Protein AF-A0A7X1LFW4-F1 (afdb_monomer)

Mean predicted aligned error: 7.43 Å

Structure (mmCIF, N/CA/C/O backbone):
data_AF-A0A7X1LFW4-F1
#
_entry.id   AF-A0A7X1LFW4-F1
#
loop_
_atom_site.group_PDB
_atom_site.id
_atom_site.type_symbol
_atom_site.label_atom_id
_atom_site.label_alt_id
_atom_site.label_comp_id
_atom_site.label_asym_id
_atom_site.label_entity_id
_atom_site.label_seq_id
_atom_site.pdbx_PDB_ins_code
_atom_site.Cartn_x
_atom_site.Cartn_y
_atom_site.Cartn_z
_atom_site.occupancy
_atom_site.B_iso_or_equiv
_atom_site.auth_seq_id
_atom_site.auth_comp_id
_atom_site.auth_asym_id
_atom_site.auth_atom_id
_atom_site.pdbx_PDB_model_num
ATOM 1 N N . MET A 1 1 ? 21.281 -38.429 -13.517 1.00 36.25 1 MET A N 1
ATOM 2 C CA . MET A 1 1 ? 21.584 -37.064 -13.997 1.00 36.25 1 MET A CA 1
ATOM 3 C C . MET A 1 1 ? 20.264 -36.320 -14.044 1.00 36.25 1 MET A C 1
ATOM 5 O O . MET A 1 1 ? 19.438 -36.644 -14.885 1.00 36.25 1 MET A O 1
ATOM 9 N N . LEU A 1 2 ? 20.007 -35.436 -13.079 1.00 37.12 2 LEU A N 1
ATOM 10 C CA . LEU A 1 2 ? 18.861 -34.526 -13.137 1.00 37.12 2 LEU A CA 1
ATOM 11 C C . LEU A 1 2 ? 19.158 -33.529 -14.260 1.00 37.12 2 LEU A C 1
ATOM 13 O O . LEU A 1 2 ? 20.171 -32.835 -14.201 1.00 37.12 2 LEU A O 1
ATOM 17 N N . GLY A 1 3 ? 18.359 -33.555 -15.323 1.00 38.94 3 GLY A N 1
ATOM 18 C CA . GLY A 1 3 ? 18.515 -32.675 -16.474 1.00 38.94 3 GLY A CA 1
ATOM 19 C C . GLY A 1 3 ? 18.102 -31.259 -16.107 1.00 38.94 3 GLY A C 1
ATOM 20 O O . GLY A 1 3 ? 16.926 -30.926 -16.171 1.00 38.94 3 GLY A O 1
ATOM 21 N N . TRP A 1 4 ? 19.066 -30.433 -15.715 1.00 36.41 4 TRP A N 1
ATOM 22 C CA . TRP A 1 4 ? 18.879 -28.990 -15.679 1.00 36.41 4 TRP A CA 1
ATOM 23 C C . TRP A 1 4 ? 19.024 -28.495 -17.118 1.00 36.41 4 TRP A C 1
ATOM 25 O O . TRP A 1 4 ? 20.125 -28.474 -17.669 1.00 36.41 4 TRP A O 1
ATOM 35 N N . SER A 1 5 ? 17.904 -28.178 -17.765 1.00 46.62 5 SER A N 1
ATOM 36 C CA . SER A 1 5 ? 17.904 -27.464 -19.039 1.00 46.62 5 SER A CA 1
ATOM 37 C C . SER A 1 5 ? 18.565 -26.100 -18.846 1.00 46.62 5 SER A C 1
ATOM 39 O O . SER A 1 5 ? 18.284 -25.398 -17.876 1.00 46.62 5 SER A O 1
ATOM 41 N N . ASN A 1 6 ? 19.464 -25.747 -19.762 1.00 45.25 6 ASN A N 1
ATOM 42 C CA . ASN A 1 6 ? 20.167 -24.471 -19.771 1.00 45.25 6 ASN A CA 1
ATOM 43 C C . ASN A 1 6 ? 19.140 -23.323 -19.722 1.00 45.25 6 ASN A C 1
ATOM 45 O O . ASN A 1 6 ? 18.257 -23.259 -20.572 1.00 45.25 6 ASN A O 1
ATOM 49 N N . VAL A 1 7 ? 19.229 -22.425 -18.739 1.00 50.59 7 VAL A N 1
ATOM 50 C CA . VAL A 1 7 ? 18.269 -21.314 -18.549 1.00 50.59 7 VAL A CA 1
ATOM 51 C C . VAL A 1 7 ? 18.246 -20.363 -19.764 1.00 50.59 7 VAL A C 1
ATOM 53 O O . VAL A 1 7 ? 17.303 -19.602 -19.946 1.00 50.59 7 VAL A O 1
ATOM 56 N N . SER A 1 8 ? 19.228 -20.471 -20.666 1.00 53.03 8 SER A N 1
ATOM 57 C CA . SER A 1 8 ? 19.337 -19.710 -21.916 1.00 53.03 8 SER A CA 1
ATOM 58 C C . SER A 1 8 ? 18.270 -20.005 -22.988 1.00 53.03 8 SER A C 1
ATOM 60 O O . SER A 1 8 ? 18.342 -19.408 -24.056 1.00 53.03 8 SER A O 1
ATOM 62 N N . VAL A 1 9 ? 17.335 -20.938 -22.762 1.00 57.06 9 VAL A N 1
ATOM 63 C CA . VAL A 1 9 ? 16.200 -21.238 -23.672 1.00 57.06 9 VAL A CA 1
ATOM 64 C C . VAL A 1 9 ? 14.834 -20.892 -23.074 1.00 57.06 9 VAL A C 1
ATOM 66 O O . VAL A 1 9 ? 13.811 -21.141 -23.708 1.00 57.06 9 VAL A O 1
ATOM 69 N N . ALA A 1 10 ? 14.787 -20.336 -21.861 1.00 65.38 10 ALA A N 1
ATOM 70 C CA . ALA A 1 10 ? 13.527 -19.890 -21.285 1.00 65.38 10 ALA A CA 1
ATOM 71 C C . ALA A 1 10 ? 13.007 -18.679 -22.074 1.00 65.38 10 ALA A C 1
ATOM 73 O O . ALA A 1 10 ? 13.683 -17.658 -22.131 1.00 65.38 10 ALA A O 1
ATOM 74 N N . SER A 1 11 ? 11.815 -18.797 -22.661 1.00 82.06 11 SER A N 1
ATOM 75 C CA . SER A 1 11 ? 11.073 -17.673 -23.248 1.00 82.06 11 SER A CA 1
ATOM 76 C C . SER A 1 11 ? 10.177 -16.970 -22.224 1.00 82.06 11 SER A C 1
ATOM 78 O O . SER A 1 11 ? 9.665 -15.886 -22.485 1.00 82.06 11 SER A O 1
ATOM 80 N N . THR A 1 12 ? 9.992 -17.563 -21.042 1.00 84.06 12 THR A N 1
ATOM 81 C CA . THR A 1 12 ? 9.101 -17.052 -19.995 1.00 84.06 12 THR A CA 1
ATOM 82 C C . THR A 1 12 ? 9.747 -17.153 -18.618 1.00 84.06 12 THR A C 1
ATOM 84 O O . THR A 1 12 ? 10.354 -18.180 -18.302 1.00 84.06 12 THR A O 1
ATOM 87 N N . ALA A 1 13 ? 9.553 -16.145 -17.767 1.00 86.44 13 ALA A N 1
ATOM 88 C CA . ALA A 1 13 ? 9.902 -16.198 -16.346 1.00 86.44 13 ALA A CA 1
ATOM 89 C C . ALA A 1 13 ? 8.658 -15.954 -15.482 1.00 86.44 13 ALA A C 1
ATOM 91 O O . ALA A 1 13 ? 7.948 -14.976 -15.699 1.00 86.44 13 ALA A O 1
ATOM 92 N N . GLN A 1 14 ? 8.405 -16.820 -14.497 1.00 90.06 14 GLN A N 1
ATOM 93 C CA . 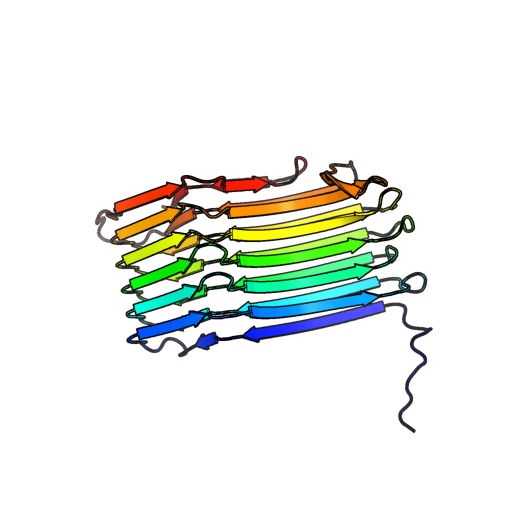GLN A 1 14 ? 7.248 -16.702 -13.607 1.00 90.06 14 GLN A CA 1
ATOM 94 C C . GLN A 1 14 ? 7.653 -16.868 -12.138 1.00 90.06 14 GLN A C 1
ATOM 96 O O . GLN A 1 14 ? 8.408 -17.781 -11.798 1.00 90.06 14 GLN A O 1
ATOM 101 N N . GLN A 1 15 ? 7.114 -16.017 -11.266 1.00 90.06 15 GLN A N 1
ATOM 102 C CA . GLN A 1 15 ? 7.146 -16.182 -9.812 1.00 90.06 15 GLN A CA 1
ATOM 103 C C . GLN A 1 15 ? 5.720 -16.145 -9.266 1.00 90.06 15 GLN A C 1
ATOM 105 O O . GLN A 1 15 ? 4.978 -15.207 -9.544 1.00 90.06 15 GLN A O 1
ATOM 110 N N . ILE A 1 16 ? 5.381 -17.131 -8.436 1.00 92.06 16 ILE A N 1
ATOM 111 C CA . ILE A 1 16 ? 4.179 -17.124 -7.600 1.00 92.06 16 ILE A CA 1
ATOM 112 C C . ILE A 1 16 ? 4.651 -17.208 -6.151 1.00 92.06 16 ILE A C 1
ATOM 114 O O . ILE A 1 16 ? 5.340 -18.166 -5.793 1.00 92.06 16 ILE A O 1
ATOM 118 N N . ALA A 1 17 ? 4.341 -16.207 -5.331 1.00 87.81 17 ALA A N 1
ATOM 119 C CA . ALA A 1 17 ? 4.866 -16.133 -3.970 1.00 87.81 17 ALA A CA 1
ATOM 120 C C . ALA A 1 17 ? 3.865 -15.538 -2.973 1.00 87.81 17 ALA A C 1
ATOM 122 O O . ALA A 1 17 ? 3.067 -14.666 -3.302 1.00 87.81 17 ALA A O 1
ATOM 123 N N . SER A 1 18 ? 3.911 -16.012 -1.728 1.00 92.25 18 SER A N 1
ATOM 124 C CA . SER A 1 18 ? 3.062 -15.513 -0.646 1.00 92.25 18 SER A CA 1
ATOM 125 C C . SER A 1 18 ? 3.829 -15.522 0.670 1.00 92.25 18 SER A C 1
ATOM 127 O O . SER A 1 18 ? 4.251 -16.586 1.119 1.00 92.25 18 SER A O 1
ATOM 129 N N . ASN A 1 19 ? 3.955 -14.363 1.318 1.00 89.94 19 ASN A N 1
ATOM 130 C CA . ASN A 1 19 ? 4.568 -14.239 2.642 1.00 89.94 19 ASN A CA 1
ATOM 131 C C . ASN A 1 19 ? 3.536 -13.798 3.680 1.00 89.94 19 ASN A C 1
ATOM 133 O O . ASN A 1 19 ? 2.688 -12.945 3.411 1.00 89.94 19 ASN A O 1
ATOM 137 N N . ALA A 1 20 ? 3.643 -14.340 4.891 1.00 89.50 20 ALA A N 1
ATOM 138 C CA . ALA A 1 20 ? 2.864 -13.898 6.038 1.00 89.50 20 ALA A CA 1
ATOM 139 C C . ALA A 1 20 ? 3.774 -13.717 7.257 1.00 89.50 20 ALA A C 1
ATOM 141 O O . ALA A 1 20 ? 4.593 -14.587 7.554 1.00 89.50 20 ALA A O 1
ATOM 142 N N . GLY A 1 21 ? 3.627 -12.602 7.971 1.00 86.81 21 GLY A N 1
ATOM 143 C CA . GLY A 1 21 ? 4.408 -12.299 9.169 1.00 86.81 21 GLY A CA 1
ATOM 144 C C . GLY A 1 21 ? 3.536 -11.744 10.288 1.00 86.81 21 GLY A C 1
ATOM 145 O O . GLY A 1 21 ? 2.747 -10.832 10.062 1.00 86.81 21 GLY A O 1
ATOM 146 N N . ASN A 1 22 ? 3.704 -12.273 11.503 1.00 86.50 22 ASN A N 1
ATOM 147 C CA . ASN A 1 22 ? 2.989 -11.819 12.702 1.00 86.50 22 ASN A CA 1
ATOM 148 C C . ASN A 1 22 ? 1.454 -11.790 12.519 1.00 86.50 22 ASN A C 1
ATOM 150 O O . ASN A 1 22 ? 0.792 -10.777 12.736 1.00 86.50 22 ASN A O 1
ATOM 154 N N . VAL A 1 23 ? 0.896 -12.912 12.057 1.00 90.81 23 VAL A N 1
ATOM 155 C CA . VAL A 1 23 ? -0.547 -13.095 11.860 1.00 90.81 23 VAL A CA 1
ATOM 156 C C . VAL A 1 23 ? -1.121 -13.903 13.018 1.00 90.81 23 VAL A C 1
ATOM 158 O O . VAL A 1 23 ? -0.623 -14.983 13.335 1.00 90.81 23 VAL A O 1
ATOM 161 N N . ILE A 1 24 ? -2.189 -13.392 13.619 1.00 92.31 24 ILE A N 1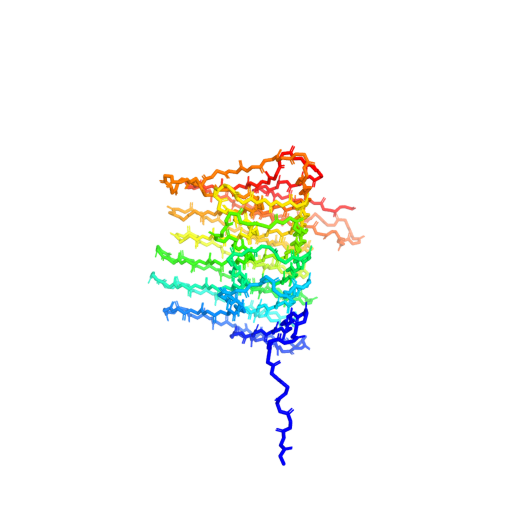
ATOM 162 C CA . ILE A 1 24 ? -2.989 -14.076 14.631 1.00 92.31 24 ILE A CA 1
ATOM 163 C C . ILE A 1 24 ? -4.356 -14.341 14.011 1.00 92.31 24 ILE A C 1
ATOM 165 O O . ILE A 1 24 ? -5.126 -13.414 13.788 1.00 92.31 24 ILE A O 1
ATOM 169 N N . ASP A 1 25 ? -4.660 -15.607 13.743 1.00 93.06 25 ASP A N 1
ATOM 170 C CA . ASP A 1 25 ? -5.965 -16.044 13.246 1.00 93.06 25 ASP A CA 1
ATOM 171 C C . ASP A 1 25 ? -6.516 -17.139 14.159 1.00 93.06 25 ASP A C 1
ATOM 173 O O . ASP A 1 25 ? -5.964 -18.239 14.248 1.00 93.06 25 ASP A O 1
ATOM 177 N N . VAL A 1 26 ? -7.614 -16.834 14.850 1.00 90.00 26 VAL A N 1
ATOM 178 C CA . VAL A 1 26 ? -8.306 -17.799 15.716 1.00 90.00 26 VAL A CA 1
ATOM 179 C C . VAL A 1 26 ? -9.582 -18.363 15.091 1.00 90.00 26 VAL A C 1
ATOM 181 O O . VAL A 1 26 ? -10.405 -18.952 15.795 1.00 90.00 26 VAL A O 1
ATOM 184 N N . ARG A 1 27 ? -9.747 -18.230 13.769 1.00 87.69 27 ARG A N 1
ATOM 185 C CA . ARG A 1 27 ? -10.815 -18.841 12.962 1.00 87.69 27 ARG A CA 1
ATOM 186 C C . ARG A 1 27 ? -12.219 -18.550 13.496 1.00 87.69 27 ARG A C 1
ATOM 188 O O . ARG A 1 27 ? -13.018 -19.465 13.694 1.00 87.69 27 ARG A O 1
ATOM 195 N N . GLY A 1 28 ? -12.495 -17.281 13.785 1.00 85.50 28 GLY A N 1
ATOM 196 C CA . GLY A 1 28 ? -13.801 -16.839 14.287 1.00 85.50 28 GLY A CA 1
ATOM 197 C C . GLY A 1 28 ? -14.042 -17.098 15.780 1.00 85.50 28 GLY A C 1
ATOM 198 O O . GLY A 1 28 ? -15.144 -16.872 16.268 1.00 85.50 28 GLY A O 1
ATOM 199 N N . ARG A 1 29 ? -13.045 -17.573 16.537 1.00 89.62 29 ARG A N 1
ATOM 200 C CA . ARG A 1 29 ? -13.138 -17.665 18.005 1.00 89.62 29 ARG A CA 1
ATOM 201 C C . ARG A 1 29 ? -12.943 -16.293 18.660 1.00 89.62 29 ARG A C 1
ATOM 203 O O . ARG A 1 29 ? -12.343 -15.412 18.041 1.00 89.62 29 ARG A O 1
ATOM 210 N N . PRO A 1 30 ? -13.416 -16.110 19.904 1.00 91.00 30 PRO A N 1
ATOM 211 C CA . PRO A 1 30 ? -13.174 -14.876 20.630 1.00 91.00 30 PRO A CA 1
ATOM 212 C C . PRO A 1 30 ? -11.696 -14.715 21.017 1.00 91.00 30 PRO A C 1
ATOM 214 O O . PRO A 1 30 ? -11.023 -15.682 21.384 1.00 91.00 30 PRO A O 1
ATOM 217 N N . LEU A 1 31 ? -11.217 -13.474 20.973 1.00 90.69 31 LEU A N 1
ATOM 218 C CA . LEU A 1 31 ? -9.919 -13.017 21.462 1.00 90.69 31 LEU A CA 1
ATOM 219 C C . LEU A 1 31 ? -10.148 -11.979 22.553 1.00 90.69 31 LEU A C 1
ATOM 221 O O . LEU A 1 31 ? -10.768 -10.955 22.300 1.00 90.69 31 LEU A O 1
ATOM 225 N N . ASN A 1 32 ? -9.613 -12.195 23.753 1.00 91.12 32 ASN A N 1
ATOM 226 C CA . ASN A 1 32 ? -9.764 -11.211 24.831 1.00 91.12 32 ASN A CA 1
ATOM 227 C C . ASN A 1 32 ? -8.905 -9.964 24.587 1.00 91.12 32 ASN A C 1
ATOM 229 O O . ASN A 1 32 ? -9.359 -8.840 24.773 1.00 91.12 32 ASN A O 1
ATOM 233 N N . SER A 1 33 ? -7.647 -10.161 24.198 1.00 92.81 33 SER A N 1
ATOM 234 C CA . SER A 1 33 ? -6.722 -9.075 23.894 1.00 92.81 33 SER A CA 1
ATOM 235 C C . SER A 1 33 ? -5.589 -9.583 23.012 1.00 92.81 33 SER A C 1
ATOM 237 O O . SER A 1 33 ? -5.145 -10.726 23.154 1.00 92.81 33 SER A O 1
ATOM 239 N N . VAL A 1 34 ? -5.129 -8.724 22.114 1.00 93.38 34 VAL A N 1
ATOM 240 C CA . VAL A 1 34 ? -3.959 -8.909 21.273 1.00 93.38 34 VAL A CA 1
ATOM 241 C C . VAL A 1 34 ? -3.134 -7.637 21.338 1.00 93.38 34 VAL A C 1
ATOM 243 O O . VAL A 1 34 ? -3.634 -6.543 21.091 1.00 93.38 34 VAL A O 1
ATOM 246 N N . ARG A 1 35 ? -1.845 -7.795 21.623 1.00 93.25 35 ARG A N 1
ATOM 247 C CA . ARG A 1 35 ? -0.875 -6.709 21.580 1.00 93.25 35 ARG A CA 1
ATOM 248 C C . ARG A 1 35 ? 0.283 -7.100 20.676 1.00 93.25 35 ARG A C 1
ATOM 250 O O . ARG A 1 35 ? 0.849 -8.180 20.832 1.00 93.25 35 ARG A O 1
ATOM 257 N N . GLN A 1 36 ? 0.608 -6.228 19.731 1.00 89.31 36 GLN A N 1
ATOM 258 C CA . GLN A 1 36 ? 1.751 -6.359 18.836 1.00 89.31 36 GLN A CA 1
ATOM 259 C C . GLN A 1 36 ? 2.628 -5.113 18.990 1.00 89.31 36 GLN A C 1
ATOM 261 O O . GLN A 1 36 ? 2.271 -4.033 18.520 1.00 89.31 36 GLN A O 1
ATOM 266 N N . ASP A 1 37 ? 3.767 -5.272 19.663 1.00 89.00 37 ASP A N 1
ATOM 267 C CA . ASP A 1 37 ? 4.783 -4.228 19.800 1.00 89.00 37 ASP A CA 1
ATOM 268 C C . ASP A 1 37 ? 5.864 -4.423 18.730 1.00 89.00 37 ASP A C 1
ATOM 270 O O . ASP A 1 37 ? 6.454 -5.500 18.613 1.00 89.00 37 ASP A O 1
ATOM 274 N N . PHE A 1 38 ? 6.131 -3.380 17.947 1.00 86.00 38 PHE A N 1
ATOM 275 C CA . PHE A 1 38 ? 7.137 -3.395 16.891 1.00 86.00 38 PHE A CA 1
ATOM 276 C C . PHE A 1 38 ? 8.301 -2.486 17.231 1.00 86.00 38 PHE A C 1
ATOM 278 O O . PHE A 1 38 ? 8.223 -1.259 17.147 1.00 86.00 38 PHE A O 1
ATOM 285 N N . GLU A 1 39 ? 9.420 -3.132 17.527 1.00 87.75 39 GLU A N 1
ATOM 286 C CA . GLU A 1 39 ? 10.719 -2.508 17.698 1.00 87.75 39 GLU A CA 1
ATOM 287 C C . GLU A 1 39 ? 11.654 -3.089 16.632 1.00 87.75 39 GLU A C 1
ATOM 289 O O . GLU A 1 39 ? 11.913 -4.292 16.595 1.00 87.75 39 GLU A O 1
ATOM 294 N N . GLY A 1 40 ? 12.123 -2.253 15.704 1.00 89.44 40 GLY A N 1
ATOM 295 C CA . GLY A 1 40 ? 12.991 -2.683 14.604 1.00 89.44 40 GLY A CA 1
ATOM 296 C C . GLY A 1 40 ? 12.281 -2.781 13.254 1.00 89.44 40 GLY A C 1
ATOM 297 O O . GLY A 1 40 ? 11.432 -1.953 12.934 1.00 89.44 40 GLY A O 1
ATOM 298 N N . LYS A 1 41 ? 12.697 -3.733 12.410 1.00 92.38 41 LYS A N 1
ATOM 299 C CA . LYS A 1 41 ? 12.310 -3.772 10.992 1.00 92.38 41 LYS A CA 1
ATOM 300 C C . LYS A 1 41 ? 11.654 -5.095 10.603 1.00 92.38 41 LYS A C 1
ATOM 302 O O . LYS A 1 41 ? 12.213 -6.156 10.865 1.00 92.38 41 LYS A O 1
ATOM 307 N N . GLN A 1 42 ? 10.521 -5.024 9.914 1.00 90.19 42 GLN A N 1
ATOM 308 C CA . GLN A 1 42 ? 9.801 -6.160 9.345 1.00 90.19 42 GLN A CA 1
ATOM 309 C C . GLN A 1 42 ? 9.669 -5.977 7.833 1.00 90.19 42 GLN A C 1
ATOM 311 O O . GLN A 1 42 ? 9.128 -4.976 7.366 1.00 90.19 42 GLN A O 1
ATOM 316 N N . PHE A 1 43 ? 10.127 -6.973 7.078 1.00 91.19 43 PHE A N 1
ATOM 317 C CA . PHE A 1 43 ? 10.074 -6.985 5.619 1.00 91.19 43 PHE A CA 1
ATOM 318 C C . PHE A 1 43 ? 9.346 -8.243 5.140 1.00 91.19 43 PHE A C 1
ATOM 320 O O . PHE A 1 43 ? 9.669 -9.349 5.564 1.00 91.19 43 PHE A O 1
ATOM 327 N N . SER A 1 44 ? 8.364 -8.081 4.260 1.00 91.81 44 SER A N 1
ATOM 328 C CA . SER A 1 44 ? 7.724 -9.157 3.497 1.00 91.81 44 SER A CA 1
ATOM 329 C C . SER A 1 44 ? 7.889 -8.812 2.025 1.00 91.81 44 SER A C 1
ATOM 331 O O . SER A 1 44 ? 7.262 -7.871 1.544 1.00 91.81 44 SER A O 1
ATOM 333 N N . VAL A 1 45 ? 8.828 -9.481 1.352 1.00 91.75 45 VAL A N 1
ATOM 334 C CA . VAL A 1 45 ? 9.340 -9.048 0.046 1.00 91.75 45 VAL A CA 1
ATOM 335 C C . VAL A 1 45 ? 9.289 -10.199 -0.944 1.00 91.75 45 VAL A C 1
ATOM 337 O O . VAL A 1 45 ? 9.904 -11.239 -0.724 1.00 91.75 45 VAL A O 1
ATOM 340 N N . ASN A 1 46 ? 8.616 -9.965 -2.065 1.00 91.12 46 ASN A N 1
ATOM 341 C CA . ASN A 1 46 ? 8.719 -10.782 -3.265 1.00 91.12 46 ASN A CA 1
ATOM 342 C C . ASN A 1 46 ? 9.454 -9.960 -4.316 1.00 91.12 46 ASN A C 1
ATOM 344 O O . ASN A 1 46 ? 8.941 -8.946 -4.791 1.00 91.12 46 ASN A O 1
ATOM 348 N N . GLU A 1 47 ? 10.676 -10.361 -4.645 1.00 92.12 47 GLU A N 1
ATOM 349 C CA . GLU A 1 47 ? 11.523 -9.613 -5.565 1.00 92.12 47 GLU A CA 1
ATOM 350 C C . GLU A 1 47 ? 12.001 -10.496 -6.715 1.00 92.12 47 GLU A C 1
ATOM 352 O O . GLU A 1 47 ? 12.429 -11.635 -6.516 1.00 92.12 47 GLU A O 1
ATOM 357 N N . ILE A 1 48 ? 11.925 -9.945 -7.923 1.00 89.31 48 ILE A N 1
ATOM 358 C CA . ILE A 1 48 ? 12.610 -10.454 -9.105 1.00 89.31 48 ILE A CA 1
ATOM 359 C C . ILE A 1 48 ? 13.536 -9.336 -9.589 1.00 89.31 48 ILE A C 1
ATOM 361 O O . ILE A 1 48 ? 13.083 -8.240 -9.922 1.00 89.31 48 ILE A O 1
ATOM 365 N N . VAL A 1 49 ? 14.832 -9.632 -9.661 1.00 90.00 49 VAL A N 1
ATOM 366 C CA . VAL A 1 49 ? 15.832 -8.767 -10.297 1.00 90.00 49 VAL A CA 1
ATOM 367 C C . VAL A 1 49 ? 16.464 -9.554 -11.429 1.00 90.00 49 VAL A C 1
ATOM 369 O O . VAL A 1 49 ? 17.118 -10.570 -11.189 1.00 90.00 49 VAL A O 1
ATOM 372 N N . LEU A 1 50 ? 16.257 -9.102 -12.663 1.00 86.00 50 LEU A N 1
ATOM 373 C CA . LEU A 1 50 ? 16.913 -9.684 -13.830 1.00 86.00 50 LEU A CA 1
ATOM 374 C C . LEU A 1 50 ? 17.994 -8.735 -14.331 1.00 86.00 50 LEU A C 1
ATOM 376 O O . LEU A 1 50 ? 17.843 -7.522 -14.273 1.00 86.00 50 LEU A O 1
ATOM 380 N N . ASN A 1 51 ? 19.080 -9.303 -14.854 1.00 81.38 51 ASN A N 1
ATOM 381 C CA . ASN A 1 51 ? 20.186 -8.539 -15.442 1.00 81.38 51 ASN A CA 1
ATOM 382 C C . ASN A 1 51 ? 20.161 -8.558 -16.980 1.00 81.38 51 ASN A C 1
ATOM 384 O O . ASN A 1 51 ? 20.905 -7.820 -17.617 1.00 81.38 51 ASN A O 1
ATOM 388 N N . ALA A 1 52 ? 19.307 -9.394 -17.578 1.00 77.88 52 ALA A N 1
ATOM 389 C CA . ALA A 1 52 ? 19.036 -9.449 -19.010 1.00 77.88 52 ALA A CA 1
ATOM 390 C C . ALA A 1 52 ? 17.640 -10.045 -19.244 1.00 77.88 52 ALA A C 1
ATOM 392 O O . ALA A 1 52 ? 17.252 -10.981 -18.545 1.00 77.88 52 ALA A O 1
ATOM 393 N N . VAL A 1 53 ? 16.905 -9.517 -20.226 1.00 76.75 53 VAL A N 1
ATOM 394 C CA . VAL A 1 53 ? 15.555 -10.001 -20.586 1.00 76.75 53 VAL A CA 1
ATOM 395 C C . VAL A 1 53 ? 15.326 -10.126 -22.091 1.00 76.75 53 VAL A C 1
ATOM 397 O O . VAL A 1 53 ? 14.230 -10.464 -22.513 1.00 76.75 53 VAL A O 1
ATOM 400 N N . SER A 1 54 ? 16.347 -9.883 -22.917 1.00 68.56 54 SER A N 1
ATOM 401 C CA . SER A 1 54 ? 16.218 -9.842 -24.382 1.00 68.56 54 SER A CA 1
ATOM 402 C C . SER A 1 54 ? 15.783 -11.166 -25.023 1.00 68.56 54 SER A C 1
ATOM 404 O O . SER A 1 54 ? 15.382 -11.171 -26.181 1.00 68.56 54 SER A O 1
ATOM 406 N N . ALA A 1 55 ? 15.866 -12.277 -24.287 1.00 71.50 55 ALA A N 1
ATOM 407 C CA . ALA A 1 55 ? 15.410 -13.597 -24.718 1.00 71.50 55 ALA A CA 1
ATOM 408 C C . ALA A 1 55 ? 14.006 -13.968 -24.196 1.00 71.50 55 ALA A C 1
ATOM 410 O O . ALA A 1 55 ? 13.510 -15.040 -24.530 1.00 71.50 55 ALA A O 1
ATOM 411 N N . LEU A 1 56 ? 13.388 -13.124 -23.359 1.00 83.06 56 LEU A N 1
ATOM 412 C CA . LEU A 1 56 ? 12.100 -13.407 -22.730 1.00 83.06 56 LEU A CA 1
ATOM 413 C C . LEU A 1 56 ? 10.960 -12.749 -23.509 1.00 83.06 56 LEU A C 1
ATOM 415 O O . LEU A 1 56 ? 10.891 -11.527 -23.644 1.00 83.06 56 LEU A O 1
ATOM 419 N N . ASP A 1 57 ? 10.018 -13.574 -23.944 1.00 87.75 57 ASP A N 1
ATOM 420 C CA . ASP A 1 57 ? 8.738 -13.136 -24.485 1.00 87.75 57 ASP A CA 1
ATOM 421 C C . ASP A 1 57 ? 7.838 -12.613 -23.365 1.00 87.75 57 ASP A C 1
ATOM 423 O O . ASP A 1 57 ? 7.137 -11.615 -23.552 1.00 87.75 57 ASP A O 1
ATOM 427 N N . SER A 1 58 ? 7.871 -13.252 -22.187 1.00 91.12 58 SER A N 1
ATOM 428 C CA . SER A 1 58 ? 7.071 -12.808 -21.049 1.00 91.12 58 SER A CA 1
ATOM 429 C C . SER A 1 58 ? 7.724 -12.949 -19.677 1.00 91.12 58 SER A C 1
ATOM 431 O O . SER A 1 58 ? 8.545 -13.831 -19.413 1.00 91.12 58 SER A O 1
ATOM 433 N N . ILE A 1 59 ? 7.322 -12.050 -18.778 1.00 92.06 59 ILE A N 1
ATOM 434 C CA . ILE A 1 59 ? 7.629 -12.108 -17.349 1.00 92.06 59 ILE A CA 1
ATOM 435 C C . ILE A 1 59 ? 6.328 -11.942 -16.574 1.00 92.06 59 ILE A C 1
ATOM 437 O O . ILE A 1 59 ? 5.545 -11.037 -16.860 1.00 92.06 59 ILE A O 1
ATOM 441 N N . GLU A 1 60 ? 6.122 -12.791 -15.575 1.00 93.75 60 GLU A N 1
ATOM 442 C CA . GLU A 1 60 ? 4.960 -12.740 -14.702 1.00 93.75 60 GLU A CA 1
ATOM 443 C C . GLU A 1 60 ? 5.355 -12.849 -13.226 1.00 93.75 60 GLU A C 1
ATOM 445 O O . GLU A 1 60 ? 6.070 -13.764 -12.816 1.00 93.75 60 GLU A O 1
ATOM 450 N N . GLN A 1 61 ? 4.858 -11.925 -12.410 1.00 94.12 61 GLN A N 1
ATOM 451 C CA . GLN A 1 61 ? 4.912 -12.013 -10.956 1.00 94.12 61 GLN A CA 1
ATOM 452 C C . GLN A 1 61 ? 3.488 -11.981 -10.407 1.00 94.12 61 GLN A C 1
ATOM 454 O O . GLN A 1 61 ? 2.769 -11.009 -10.626 1.00 94.12 61 GLN A O 1
ATOM 459 N N . GLU A 1 62 ? 3.114 -13.018 -9.664 1.00 95.69 62 GLU A N 1
ATOM 460 C CA . GLU A 1 62 ? 1.904 -13.054 -8.850 1.00 95.69 62 GLU A CA 1
ATOM 461 C C . GLU A 1 62 ? 2.302 -13.194 -7.383 1.00 95.69 62 GLU A C 1
ATOM 463 O O . GLU A 1 62 ? 2.837 -14.223 -6.963 1.00 95.69 62 GLU A O 1
ATOM 468 N N . ALA A 1 63 ? 2.122 -12.132 -6.604 1.00 93.38 63 ALA A N 1
ATOM 469 C CA . ALA A 1 63 ? 2.747 -12.063 -5.294 1.00 93.38 63 ALA A CA 1
ATOM 470 C C . ALA A 1 63 ? 1.850 -11.454 -4.213 1.00 93.38 63 ALA A C 1
ATOM 472 O O . ALA A 1 63 ? 1.176 -10.445 -4.421 1.00 93.38 63 ALA A O 1
ATOM 473 N N . SER A 1 64 ? 1.855 -12.067 -3.030 1.00 95.56 64 SER A N 1
ATOM 474 C CA . SER A 1 64 ? 1.080 -11.614 -1.878 1.00 95.56 64 SER A CA 1
ATOM 475 C C . SER A 1 64 ? 1.949 -11.450 -0.635 1.00 95.56 64 SER A C 1
ATOM 477 O O . SER A 1 64 ? 2.832 -12.266 -0.362 1.00 95.56 64 SER A O 1
ATOM 479 N N . ASN A 1 65 ? 1.698 -10.402 0.144 1.00 95.62 65 ASN A N 1
ATOM 480 C CA . ASN A 1 65 ? 2.306 -10.202 1.454 1.00 95.62 65 ASN A CA 1
ATOM 481 C C . ASN A 1 65 ? 1.228 -9.804 2.463 1.00 95.62 65 ASN A C 1
ATOM 483 O O . ASN A 1 65 ? 0.429 -8.906 2.205 1.00 95.62 65 ASN A O 1
ATOM 487 N N . THR A 1 66 ? 1.216 -10.437 3.633 1.00 94.25 66 THR A N 1
ATOM 488 C CA . THR A 1 66 ? 0.369 -10.028 4.762 1.00 94.25 66 THR A CA 1
ATOM 489 C C . THR A 1 66 ? 1.206 -9.895 6.026 1.00 94.25 66 THR A C 1
ATOM 491 O O . THR A 1 66 ? 1.800 -10.866 6.490 1.00 94.25 66 THR A O 1
ATOM 494 N N . GLY A 1 67 ? 1.238 -8.703 6.613 1.00 92.31 67 GLY A N 1
ATOM 495 C CA . GLY A 1 67 ? 1.877 -8.455 7.899 1.00 92.31 67 GLY A CA 1
ATOM 496 C C . GLY A 1 67 ? 0.884 -7.958 8.939 1.00 92.31 67 GLY A C 1
ATOM 497 O O . GLY A 1 67 ? 0.036 -7.115 8.648 1.00 92.31 67 GLY A O 1
ATOM 498 N N . ASN A 1 68 ? 1.032 -8.443 10.171 1.00 90.75 68 ASN A N 1
ATOM 499 C CA . ASN A 1 68 ? 0.379 -7.887 11.364 1.00 90.75 68 ASN A CA 1
ATOM 500 C C . ASN A 1 68 ? -1.144 -7.908 11.263 1.00 90.75 68 ASN A C 1
ATOM 502 O O . ASN A 1 68 ? -1.824 -6.895 11.437 1.00 90.75 68 ASN A O 1
ATOM 506 N N . ALA A 1 69 ? -1.672 -9.078 10.922 1.00 92.94 69 ALA A N 1
ATOM 507 C CA . ALA A 1 69 ? -3.104 -9.294 10.847 1.00 92.94 69 ALA A CA 1
ATOM 508 C C . ALA A 1 69 ? -3.621 -9.933 12.142 1.00 92.94 69 ALA A C 1
ATOM 510 O O . ALA A 1 69 ? -3.013 -10.871 12.656 1.00 92.94 69 ALA A O 1
ATOM 511 N N . VAL A 1 70 ? -4.758 -9.454 12.637 1.00 95.31 70 VAL A N 1
ATOM 512 C CA . VAL A 1 70 ? -5.515 -10.037 13.746 1.00 95.31 70 VAL A CA 1
ATOM 513 C C . VAL A 1 70 ? -6.905 -10.386 13.230 1.00 95.31 70 VAL A C 1
ATOM 515 O O . VAL A 1 70 ? -7.648 -9.509 12.798 1.00 95.31 70 VAL A O 1
ATOM 518 N N . ILE A 1 71 ? -7.235 -11.674 13.243 1.00 95.31 71 ILE A N 1
ATOM 519 C CA . ILE A 1 71 ? -8.440 -12.243 12.638 1.00 95.31 71 ILE A CA 1
ATOM 520 C C . ILE A 1 71 ? -9.180 -13.063 13.703 1.00 95.31 71 ILE A C 1
ATOM 522 O O . ILE A 1 71 ? -8.630 -14.011 14.273 1.00 95.31 71 ILE A O 1
ATOM 526 N N . GLY A 1 72 ? -10.434 -12.702 13.983 1.00 92.81 72 GLY A N 1
ATOM 527 C CA . GLY A 1 72 ? -11.219 -13.306 15.062 1.00 92.81 72 GLY A CA 1
ATOM 528 C C . GLY A 1 72 ? -12.734 -13.211 14.881 1.00 92.81 72 GLY A C 1
ATOM 529 O O . GLY A 1 72 ? -13.234 -12.675 13.893 1.00 92.81 72 GLY A O 1
ATOM 530 N N . GLY A 1 73 ? -13.461 -13.799 15.836 1.00 92.94 73 GLY A N 1
ATOM 531 C CA . GLY A 1 73 ? -14.919 -13.680 15.945 1.00 92.94 73 GLY A CA 1
ATOM 532 C C . GLY A 1 73 ? -15.282 -12.387 16.652 1.00 92.94 73 GLY A C 1
ATOM 533 O O . GLY A 1 73 ? -15.501 -11.381 15.994 1.00 92.94 73 GLY A O 1
ATOM 534 N N . ASP A 1 74 ? -15.266 -12.423 17.983 1.00 93.62 74 ASP A N 1
ATOM 535 C CA . ASP A 1 74 ? -15.231 -11.240 18.842 1.00 93.62 74 ASP A CA 1
ATOM 536 C C . ASP A 1 74 ? -13.790 -10.939 19.248 1.00 93.62 74 ASP A C 1
ATOM 538 O O . ASP A 1 74 ? -13.035 -11.838 19.618 1.00 93.62 74 ASP A O 1
ATOM 542 N N . ILE A 1 75 ? -13.396 -9.675 19.206 1.00 95.38 75 ILE A N 1
ATOM 543 C CA . ILE A 1 75 ? -12.068 -9.236 19.622 1.00 95.38 75 ILE A CA 1
ATOM 544 C C . ILE A 1 75 ? -12.259 -8.179 20.702 1.00 95.38 75 ILE A C 1
ATOM 546 O O . ILE A 1 75 ? -12.963 -7.200 20.492 1.00 95.38 75 ILE A O 1
ATOM 550 N N . GLY A 1 76 ? -11.657 -8.370 21.871 1.00 95.06 76 GLY A N 1
ATOM 551 C CA . GLY A 1 76 ? -11.619 -7.346 22.905 1.00 95.06 76 GLY A CA 1
ATOM 552 C C . GLY A 1 76 ? -10.706 -6.212 22.457 1.00 95.06 76 GLY A C 1
ATOM 553 O O . GLY A 1 76 ? -11.100 -5.363 21.661 1.00 95.06 76 GLY A O 1
ATOM 554 N N . ASN A 1 77 ? -9.465 -6.218 22.934 1.00 94.81 77 ASN A N 1
ATOM 555 C CA . ASN A 1 77 ? -8.522 -5.147 22.622 1.00 94.81 77 ASN A CA 1
ATOM 556 C C . ASN A 1 77 ? -7.516 -5.590 21.559 1.00 94.81 77 ASN A C 1
ATOM 558 O O . ASN A 1 77 ? -6.932 -6.665 21.667 1.00 94.81 77 ASN A O 1
ATOM 562 N N . VAL A 1 78 ? -7.280 -4.745 20.562 1.00 95.56 78 VAL A N 1
ATOM 563 C CA . VAL A 1 78 ? -6.138 -4.840 19.656 1.00 95.56 78 VAL A CA 1
ATOM 564 C C . VAL A 1 78 ? -5.288 -3.597 19.836 1.00 95.56 78 VAL A C 1
ATOM 566 O O . VAL A 1 78 ? -5.741 -2.488 19.569 1.00 95.56 78 VAL A O 1
ATOM 569 N N . GLU A 1 79 ? -4.051 -3.788 20.273 1.00 94.62 79 GLU A N 1
ATOM 570 C CA . GLU A 1 79 ? -3.058 -2.726 20.403 1.00 94.62 79 GLU A CA 1
ATOM 571 C C . GLU A 1 79 ? -1.883 -3.015 19.472 1.00 94.62 79 GLU A C 1
ATOM 573 O O . GLU A 1 79 ? -1.191 -4.024 19.616 1.00 94.62 79 GLU A O 1
ATOM 578 N N . GLN A 1 80 ? -1.653 -2.125 18.511 1.00 92.69 80 GLN A N 1
ATOM 579 C CA . GLN A 1 80 ? -0.493 -2.169 17.628 1.00 92.69 80 GLN A CA 1
ATOM 580 C C . GLN A 1 80 ? 0.360 -0.927 17.872 1.00 92.69 80 GLN A C 1
ATOM 582 O O . GLN A 1 80 ? -0.062 0.199 17.596 1.00 92.69 80 GLN A O 1
ATOM 587 N N . TYR A 1 81 ? 1.558 -1.133 18.410 1.00 92.88 81 TYR A N 1
ATOM 588 C CA . TYR A 1 81 ? 2.487 -0.063 18.757 1.00 92.88 81 TYR A CA 1
ATOM 589 C C . TYR A 1 81 ? 3.735 -0.140 17.877 1.00 92.88 81 TYR A C 1
ATOM 591 O O . TYR A 1 81 ? 4.399 -1.174 17.827 1.00 92.88 81 TYR A O 1
ATOM 599 N N . PHE A 1 82 ? 4.070 0.959 17.201 1.00 93.25 82 PHE A N 1
ATOM 600 C CA . PHE A 1 82 ? 5.233 1.067 16.320 1.00 93.25 82 PHE A CA 1
ATOM 601 C C . PHE A 1 82 ? 6.218 2.058 16.932 1.00 93.25 82 PHE A C 1
ATOM 603 O O . PHE A 1 82 ? 5.978 3.271 16.957 1.00 93.25 82 PHE A O 1
ATOM 610 N N . ALA A 1 83 ? 7.322 1.529 17.459 1.00 92.56 83 ALA A N 1
ATOM 611 C CA . ALA A 1 83 ? 8.338 2.306 18.151 1.00 92.56 83 ALA A CA 1
ATOM 612 C C . ALA A 1 83 ? 9.101 3.246 17.208 1.00 92.56 83 ALA A C 1
ATOM 614 O O . ALA A 1 83 ? 9.049 3.121 15.980 1.00 92.56 83 ALA A O 1
ATOM 615 N N . ASN A 1 84 ? 9.826 4.195 17.797 1.00 92.62 84 ASN A N 1
ATOM 616 C CA . ASN A 1 84 ? 10.527 5.226 17.043 1.00 92.62 84 ASN A CA 1
ATOM 617 C C . ASN A 1 84 ? 11.592 4.578 16.145 1.00 92.62 84 ASN A C 1
ATOM 619 O O . ASN A 1 84 ? 12.396 3.772 16.616 1.00 92.62 84 ASN A O 1
ATOM 623 N N . GLY A 1 85 ? 11.574 4.909 14.853 1.00 90.06 85 GLY A N 1
ATOM 624 C CA . GLY A 1 85 ? 12.470 4.331 13.849 1.00 90.06 85 GLY A CA 1
ATOM 625 C C . GLY A 1 85 ? 12.144 2.887 13.450 1.00 90.06 85 GLY A C 1
ATOM 626 O O . GLY A 1 85 ? 12.944 2.257 12.752 1.00 90.06 85 GLY A O 1
ATOM 627 N N . SER A 1 86 ? 11.005 2.337 13.893 1.00 94.12 86 SER A N 1
ATOM 628 C CA . SER A 1 86 ? 10.532 1.039 13.407 1.00 94.12 86 SER A CA 1
ATOM 629 C C . SER A 1 86 ? 10.110 1.125 11.939 1.00 94.12 86 SER A C 1
ATOM 631 O O . SER A 1 86 ? 9.604 2.150 11.489 1.00 94.12 86 SER A O 1
ATOM 633 N N . VAL A 1 87 ? 10.338 0.052 11.180 1.00 94.06 87 VAL A N 1
ATOM 634 C CA . VAL A 1 87 ? 10.025 -0.000 9.745 1.00 94.06 87 VAL A CA 1
ATOM 635 C C . VAL A 1 87 ? 9.227 -1.247 9.430 1.00 94.06 87 VAL A C 1
ATOM 637 O O . VAL A 1 87 ? 9.612 -2.361 9.784 1.00 94.06 87 VAL A O 1
ATOM 640 N N . GLN A 1 88 ? 8.146 -1.066 8.694 1.00 93.81 88 GLN A N 1
ATOM 641 C CA . GLN A 1 88 ? 7.323 -2.134 8.167 1.00 93.81 88 GLN A CA 1
ATOM 642 C C . GLN A 1 88 ? 7.204 -1.996 6.667 1.00 93.81 88 GLN A C 1
ATOM 644 O O . GLN A 1 88 ? 6.822 -0.941 6.175 1.00 93.81 88 GLN A O 1
ATOM 649 N N . HIS A 1 89 ? 7.529 -3.057 5.940 1.00 93.88 89 HIS A N 1
ATOM 650 C CA . HIS A 1 89 ? 7.522 -3.011 4.490 1.00 93.88 89 HIS A CA 1
ATOM 651 C C . HIS A 1 89 ? 6.978 -4.308 3.896 1.00 93.88 89 HIS A C 1
ATOM 653 O O . HIS A 1 89 ? 7.608 -5.361 4.004 1.00 93.88 89 HIS A O 1
ATOM 659 N N . ALA A 1 90 ? 5.822 -4.220 3.242 1.00 95.12 90 ALA A N 1
ATOM 660 C CA . ALA A 1 90 ? 5.316 -5.258 2.353 1.00 95.12 90 ALA A CA 1
ATOM 661 C C . ALA A 1 90 ? 5.564 -4.823 0.907 1.00 95.12 90 ALA A C 1
ATOM 663 O O . ALA A 1 90 ? 5.113 -3.748 0.515 1.00 95.12 90 ALA A O 1
ATOM 664 N N . LYS A 1 91 ? 6.312 -5.621 0.141 1.00 94.31 91 LYS A N 1
ATOM 665 C CA . LYS A 1 91 ? 6.802 -5.235 -1.182 1.00 94.31 91 LYS A CA 1
ATOM 666 C C . LYS A 1 91 ? 6.667 -6.369 -2.188 1.00 94.31 91 LYS A C 1
ATOM 668 O O . LYS A 1 91 ? 7.241 -7.440 -1.988 1.00 94.31 91 LYS A O 1
ATOM 673 N N . ASN A 1 92 ? 6.033 -6.090 -3.319 1.00 94.19 92 ASN A N 1
ATOM 674 C CA . ASN A 1 92 ? 6.281 -6.840 -4.547 1.00 94.19 92 ASN A CA 1
ATOM 675 C C . ASN A 1 92 ? 7.083 -5.950 -5.487 1.00 94.19 92 ASN A C 1
ATOM 677 O O . ASN A 1 92 ? 6.670 -4.835 -5.810 1.00 94.19 92 ASN A O 1
ATOM 681 N N . HIS A 1 93 ? 8.263 -6.419 -5.873 1.00 94.38 93 HIS A N 1
ATOM 682 C CA . HIS A 1 93 ? 9.212 -5.644 -6.650 1.00 94.38 93 HIS A CA 1
ATOM 683 C C . HIS A 1 93 ? 9.685 -6.415 -7.866 1.00 94.38 93 HIS A C 1
ATOM 685 O O . HIS A 1 93 ? 10.075 -7.580 -7.772 1.00 94.38 93 HIS A O 1
ATOM 691 N N . LEU A 1 94 ? 9.714 -5.720 -8.991 1.00 92.88 94 LEU A N 1
ATOM 692 C CA . LEU A 1 94 ? 10.284 -6.229 -10.216 1.00 92.88 94 LEU A CA 1
ATOM 693 C C . LEU A 1 94 ? 11.242 -5.197 -10.801 1.00 92.88 94 LEU A C 1
ATOM 695 O O . LEU A 1 94 ? 10.828 -4.076 -11.089 1.00 92.88 94 LEU A O 1
ATOM 699 N N . VAL A 1 95 ? 12.504 -5.582 -10.988 1.00 92.44 95 VAL A N 1
ATOM 700 C CA . VAL A 1 95 ? 13.543 -4.726 -11.576 1.00 92.44 95 VAL A CA 1
ATOM 701 C C . VAL A 1 95 ? 14.118 -5.395 -12.808 1.00 92.44 95 VAL A C 1
ATOM 703 O O . VAL A 1 95 ? 14.661 -6.499 -12.721 1.00 92.44 95 VAL A O 1
ATOM 706 N N . LEU A 1 96 ? 14.013 -4.715 -13.947 1.00 90.12 96 LEU A N 1
ATOM 707 C CA . LEU A 1 96 ? 14.421 -5.235 -15.246 1.00 90.12 96 LEU A CA 1
ATOM 708 C C . LEU A 1 96 ? 15.250 -4.200 -16.016 1.00 90.12 96 LEU A C 1
ATOM 710 O O . LEU A 1 96 ? 14.956 -3.010 -15.934 1.00 90.1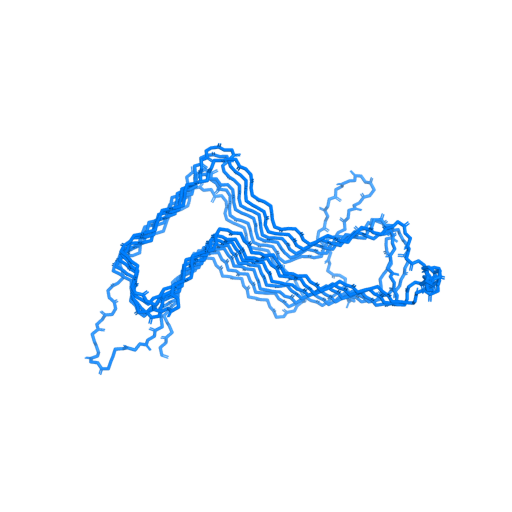2 96 LEU A O 1
ATOM 714 N N . PRO A 1 97 ? 16.239 -4.630 -16.813 1.00 87.94 97 PRO A N 1
ATOM 715 C CA . PRO A 1 97 ? 17.042 -3.744 -17.648 1.00 87.94 97 PRO A CA 1
ATOM 716 C C . PRO A 1 97 ? 16.335 -3.354 -18.946 1.00 87.94 97 PRO A C 1
ATOM 718 O O . PRO A 1 97 ? 16.751 -2.409 -19.598 1.00 87.94 97 PRO A O 1
ATOM 721 N N . ASP A 1 98 ? 15.305 -4.089 -19.357 1.00 86.94 98 ASP A N 1
ATOM 722 C CA . ASP A 1 98 ? 14.551 -3.854 -20.587 1.00 86.94 98 ASP A CA 1
ATOM 723 C C . ASP A 1 98 ? 13.128 -4.431 -20.413 1.00 86.94 98 ASP A C 1
ATOM 725 O O . ASP A 1 98 ? 12.855 -5.120 -19.423 1.00 86.94 98 ASP A O 1
ATOM 729 N N . LEU A 1 99 ? 12.213 -4.150 -21.338 1.00 87.50 99 LEU A N 1
ATOM 730 C CA . LEU A 1 99 ? 10.879 -4.740 -21.382 1.00 87.50 99 LEU A CA 1
ATOM 731 C C . LEU A 1 99 ? 10.868 -6.013 -22.246 1.00 87.50 99 LEU A C 1
ATOM 733 O O . LEU A 1 99 ? 11.222 -5.934 -23.427 1.00 87.50 99 LEU A O 1
ATOM 737 N N . PRO A 1 100 ? 10.407 -7.166 -21.713 1.00 87.88 100 PRO A N 1
ATOM 738 C CA . PRO A 1 100 ? 10.078 -8.331 -22.540 1.00 87.88 100 PRO A CA 1
ATOM 739 C C . PRO A 1 100 ? 8.872 -8.014 -23.438 1.00 87.88 100 PRO A C 1
ATOM 741 O O . PRO A 1 100 ? 8.275 -6.944 -23.320 1.00 87.88 100 PRO A O 1
ATOM 744 N N . GLY A 1 101 ? 8.450 -8.950 -24.292 1.00 88.31 101 GLY A N 1
ATOM 745 C CA . GLY A 1 101 ? 7.239 -8.781 -25.108 1.00 88.31 101 GLY A CA 1
ATOM 746 C C . GLY A 1 101 ? 5.994 -8.438 -24.276 1.00 88.31 101 GLY A C 1
ATOM 747 O O . GLY A 1 101 ? 5.229 -7.534 -24.621 1.00 88.31 101 GLY A O 1
ATOM 748 N N . THR A 1 102 ? 5.794 -9.114 -23.145 1.00 91.56 102 THR A N 1
ATOM 749 C CA . THR A 1 102 ? 4.742 -8.791 -22.171 1.00 91.56 102 THR A CA 1
ATOM 750 C C . THR A 1 102 ? 5.231 -8.963 -20.745 1.00 91.56 102 THR A C 1
ATOM 752 O O . THR A 1 102 ? 5.852 -9.960 -20.389 1.00 91.56 102 THR A O 1
ATOM 755 N N . LEU A 1 103 ? 4.900 -7.994 -19.906 1.00 93.44 103 LEU A N 1
ATOM 756 C CA . LEU A 1 103 ? 5.247 -7.987 -18.506 1.00 93.44 103 LEU A CA 1
ATOM 757 C C . LEU A 1 103 ? 3.997 -7.836 -17.641 1.00 93.44 103 LEU A C 1
ATOM 759 O O . LEU A 1 103 ? 3.313 -6.819 -17.731 1.00 93.44 103 LEU A O 1
ATOM 763 N N . ARG A 1 104 ? 3.725 -8.826 -16.786 1.00 94.88 104 ARG A N 1
ATOM 764 C CA . ARG A 1 104 ? 2.599 -8.824 -15.849 1.00 94.88 104 ARG A CA 1
ATOM 765 C C . ARG A 1 104 ? 3.091 -8.837 -14.404 1.00 94.88 104 ARG A C 1
ATOM 767 O O . ARG A 1 104 ? 3.823 -9.736 -14.003 1.00 94.88 104 ARG A O 1
ATOM 774 N N . GLN A 1 105 ? 2.664 -7.863 -13.611 1.00 94.88 105 GLN A N 1
ATOM 775 C CA . GLN A 1 105 ? 2.827 -7.879 -12.159 1.00 94.88 105 GLN A CA 1
ATOM 776 C C . GLN A 1 105 ? 1.449 -7.759 -11.522 1.00 94.88 105 GLN A C 1
ATOM 778 O O . GLN A 1 105 ? 0.820 -6.708 -11.607 1.00 94.88 105 GLN A O 1
ATOM 783 N N . THR A 1 106 ? 1.003 -8.820 -10.864 1.00 93.62 106 THR A N 1
ATOM 784 C CA . THR A 1 106 ? -0.219 -8.819 -10.068 1.00 93.62 106 THR A CA 1
ATOM 785 C C . THR A 1 106 ? 0.145 -9.066 -8.613 1.00 93.62 106 THR A C 1
ATOM 787 O O . THR A 1 106 ? 0.919 -9.973 -8.305 1.00 93.62 106 THR A O 1
ATOM 790 N N . GLY A 1 107 ? -0.391 -8.277 -7.687 1.00 90.94 107 GLY A N 1
ATOM 791 C CA . GLY A 1 107 ? -0.092 -8.543 -6.291 1.00 90.94 107 GLY A CA 1
ATOM 792 C C . GLY A 1 107 ? -0.900 -7.788 -5.260 1.00 90.94 107 GLY A C 1
ATOM 793 O O . GLY A 1 107 ? -1.402 -6.686 -5.492 1.00 90.94 107 GLY A O 1
ATOM 794 N N . THR A 1 108 ? -0.967 -8.394 -4.080 1.00 95.25 108 THR A N 1
ATOM 795 C CA . THR A 1 108 ? -1.676 -7.855 -2.923 1.00 95.25 108 THR A CA 1
ATOM 796 C C . THR A 1 108 ? -0.721 -7.712 -1.752 1.00 95.25 108 THR A C 1
ATOM 798 O O . THR A 1 108 ? -0.081 -8.674 -1.346 1.00 95.25 108 THR A O 1
ATOM 801 N N . ASN A 1 109 ? -0.636 -6.524 -1.174 1.00 97.06 109 ASN A N 1
ATOM 802 C CA . ASN A 1 109 ? 0.147 -6.284 0.029 1.00 97.06 109 ASN A CA 1
ATOM 803 C C . ASN A 1 109 ? -0.768 -5.716 1.105 1.00 97.06 109 ASN A C 1
ATOM 805 O O . ASN A 1 109 ? -1.425 -4.703 0.883 1.00 97.06 109 ASN A O 1
ATOM 809 N N . THR A 1 110 ? -0.782 -6.338 2.276 1.00 95.62 110 THR A N 1
ATOM 810 C CA . THR A 1 110 ? -1.594 -5.902 3.411 1.00 95.62 110 THR A CA 1
ATOM 811 C C . THR A 1 110 ? -0.717 -5.778 4.643 1.00 95.62 110 THR A C 1
ATOM 813 O O . THR A 1 110 ? -0.064 -6.743 5.033 1.00 95.62 110 THR A O 1
ATOM 816 N N . MET A 1 111 ? -0.728 -4.614 5.285 1.00 95.19 111 MET A N 1
ATOM 817 C CA . MET A 1 111 ? -0.094 -4.393 6.582 1.00 95.19 111 MET A CA 1
ATOM 818 C C . MET A 1 111 ? -1.117 -3.877 7.587 1.00 95.19 111 MET A C 1
ATOM 820 O O . MET A 1 111 ? -1.885 -2.964 7.286 1.00 95.19 111 MET A O 1
ATOM 824 N N . ASN A 1 112 ? -1.074 -4.429 8.800 1.00 93.88 112 ASN A N 1
ATOM 825 C CA . ASN A 1 112 ? -1.900 -4.029 9.938 1.00 93.88 112 ASN A CA 1
ATOM 826 C C . ASN A 1 112 ? -3.401 -4.160 9.649 1.00 93.88 112 ASN A C 1
ATOM 828 O O . ASN A 1 112 ? -4.117 -3.168 9.499 1.00 93.88 112 ASN A O 1
ATOM 832 N N . LEU A 1 113 ? -3.869 -5.403 9.555 1.00 95.38 113 LEU A N 1
ATOM 833 C CA . LEU A 1 113 ? -5.280 -5.731 9.364 1.00 95.38 113 LEU A CA 1
ATOM 834 C C . LEU A 1 113 ? -5.903 -6.166 10.691 1.00 95.38 113 LEU A C 1
ATOM 836 O O . LEU A 1 113 ? -5.407 -7.083 11.335 1.00 95.38 113 LEU A O 1
ATOM 840 N N . VAL A 1 114 ? -7.039 -5.587 11.052 1.00 96.56 114 VAL A N 1
ATOM 841 C CA . VAL A 1 114 ? -7.932 -6.123 12.080 1.00 96.56 114 VAL A CA 1
ATOM 842 C C . VAL A 1 114 ? -9.217 -6.553 11.394 1.00 96.56 114 VAL A C 1
ATOM 844 O O . VAL A 1 114 ? -9.929 -5.722 10.834 1.00 96.56 114 VAL A O 1
ATOM 847 N N . TYR A 1 115 ? -9.506 -7.850 11.415 1.00 96.06 115 TYR A N 1
ATOM 848 C CA . TYR A 1 115 ? -10.729 -8.414 10.861 1.00 96.06 115 TYR A CA 1
ATOM 849 C C . TYR A 1 115 ? -11.507 -9.159 11.942 1.00 96.06 115 TYR A C 1
ATOM 851 O O . TYR A 1 115 ? -11.012 -10.108 12.552 1.00 96.06 115 TYR A O 1
ATOM 859 N N . SER A 1 116 ? -12.752 -8.750 12.143 1.00 94.12 116 SER A N 1
ATOM 860 C CA . SER A 1 116 ? -13.680 -9.358 13.085 1.00 94.12 116 SER A CA 1
ATOM 861 C C . SER A 1 116 ? -14.997 -9.674 12.386 1.00 94.12 116 SER A C 1
ATOM 863 O O . SER A 1 116 ? -15.568 -8.838 11.689 1.00 94.12 116 SER A O 1
ATOM 865 N N . GLN A 1 117 ? -15.510 -10.887 12.574 1.00 87.81 117 GLN A N 1
ATOM 866 C CA . GLN A 1 117 ? -16.837 -11.248 12.056 1.00 87.81 117 GLN A CA 1
ATOM 867 C C . GLN A 1 117 ? -17.974 -10.640 12.891 1.00 87.81 117 GLN A C 1
ATOM 869 O O . GLN A 1 117 ? -19.126 -10.615 12.448 1.00 87.81 117 GLN A O 1
ATOM 874 N N . GLN A 1 118 ? -17.665 -10.191 14.109 1.00 91.12 118 GLN A N 1
ATOM 875 C CA . GLN A 1 118 ? -18.626 -9.699 15.084 1.00 91.12 118 GLN A CA 1
ATOM 876 C C . GLN A 1 118 ? -18.160 -8.341 15.610 1.00 91.12 118 GLN A C 1
ATOM 878 O O . GLN A 1 118 ? -18.443 -7.321 14.985 1.00 91.12 118 GLN A O 1
ATOM 883 N N . SER A 1 119 ? -17.458 -8.287 16.737 1.00 92.88 119 SER A N 1
ATOM 884 C CA . SER A 1 119 ? -17.094 -7.018 17.365 1.00 92.88 119 SER A CA 1
ATOM 885 C C . SER A 1 119 ? -15.593 -6.832 17.569 1.00 92.88 119 SER A C 1
ATOM 887 O O . SER A 1 119 ? -14.826 -7.797 17.612 1.00 92.88 119 SER A O 1
ATOM 889 N N . VAL A 1 120 ? -15.184 -5.570 17.675 1.00 95.44 120 VAL A N 1
ATOM 890 C CA . VAL A 1 120 ? -13.894 -5.137 18.214 1.00 95.44 120 VAL A CA 1
ATOM 891 C C . VAL A 1 120 ? -14.180 -4.156 19.351 1.00 95.44 120 VAL A C 1
ATOM 893 O O . VAL A 1 120 ? -14.815 -3.127 19.122 1.00 95.44 120 VAL A O 1
ATOM 896 N N . ALA A 1 121 ? -13.751 -4.449 20.579 1.00 94.56 121 ALA A N 1
ATOM 897 C CA . ALA A 1 121 ? -13.983 -3.532 21.694 1.00 94.56 121 ALA A CA 1
ATOM 898 C C . ALA A 1 121 ? -13.088 -2.291 21.573 1.00 94.56 121 ALA A C 1
ATOM 900 O O . ALA A 1 121 ? -13.590 -1.173 21.580 1.00 94.56 121 ALA A O 1
ATOM 901 N N . LEU A 1 122 ? -11.784 -2.478 21.383 1.00 94.88 122 LEU A N 1
ATOM 902 C CA . LEU A 1 122 ? -10.836 -1.391 21.150 1.00 94.88 122 LEU A CA 1
ATOM 903 C C . LEU A 1 122 ? -9.872 -1.777 20.034 1.00 94.88 122 LEU A C 1
ATOM 905 O O . LEU A 1 122 ? -9.251 -2.835 20.094 1.00 94.88 122 LEU A O 1
ATOM 909 N N . SER A 1 123 ? -9.690 -0.893 19.057 1.00 95.19 123 SER A N 1
ATOM 910 C CA . SER A 1 123 ? -8.581 -0.966 18.106 1.00 95.19 123 SER A CA 1
ATOM 911 C C . SER A 1 123 ? -7.708 0.275 18.233 1.00 95.19 123 SER A C 1
ATOM 913 O O . SER A 1 123 ? -8.091 1.363 17.803 1.00 95.19 123 SER A O 1
ATOM 915 N N . SER A 1 124 ? -6.516 0.096 18.796 1.00 94.69 124 SER A N 1
ATOM 916 C CA . SER A 1 124 ? -5.515 1.140 18.977 1.00 94.69 124 SER A CA 1
ATOM 917 C C . SER A 1 124 ? -4.317 0.910 18.058 1.00 94.69 124 SER A C 1
ATOM 919 O O . SER A 1 124 ? -3.712 -0.163 18.072 1.00 94.69 124 SER A O 1
ATOM 921 N N . GLN A 1 125 ? -3.963 1.918 17.261 1.00 92.56 125 GLN A N 1
ATOM 922 C CA . GLN A 1 125 ? -2.754 1.920 16.435 1.00 92.56 125 GLN A CA 1
ATOM 923 C C . GLN A 1 125 ? -1.951 3.188 16.724 1.00 92.56 125 GLN A C 1
ATOM 925 O O . GLN A 1 125 ? -2.431 4.301 16.505 1.00 92.56 125 GLN A O 1
ATOM 930 N N . ASN A 1 126 ? -0.725 3.024 17.213 1.00 92.44 126 ASN A N 1
ATOM 931 C CA . ASN A 1 126 ? 0.139 4.137 17.591 1.00 92.44 126 ASN A CA 1
ATOM 932 C C . ASN A 1 126 ? 1.458 4.066 16.828 1.00 92.44 126 ASN A C 1
ATOM 934 O O . ASN A 1 126 ? 2.304 3.215 17.103 1.00 92.44 126 ASN A O 1
ATOM 938 N N . PHE A 1 127 ? 1.619 4.978 15.872 1.00 92.25 127 PHE A N 1
ATOM 939 C CA . PHE A 1 127 ? 2.851 5.160 15.123 1.00 92.25 127 PHE A CA 1
ATOM 940 C C . PHE A 1 127 ? 3.625 6.312 15.729 1.00 92.25 127 PHE A C 1
ATOM 942 O O . PHE A 1 127 ? 3.265 7.477 15.551 1.00 92.25 127 PHE A O 1
ATOM 949 N N . THR A 1 128 ? 4.708 6.000 16.427 1.00 91.75 128 THR A N 1
ATOM 950 C CA . THR A 1 128 ? 5.558 7.038 17.006 1.00 91.75 128 THR A CA 1
ATOM 951 C C . THR A 1 128 ? 6.359 7.781 15.932 1.00 91.75 128 THR A C 1
ATOM 953 O O . THR A 1 128 ? 6.362 7.426 14.750 1.00 91.75 128 THR A O 1
ATOM 956 N N . LYS A 1 129 ? 7.019 8.872 16.337 1.00 86.56 129 LYS A N 1
ATOM 957 C CA . LYS A 1 129 ? 7.847 9.691 15.442 1.00 86.56 129 LYS A CA 1
ATOM 958 C C . LYS A 1 129 ? 8.845 8.797 14.694 1.00 86.56 129 LYS A C 1
ATOM 960 O O . LYS A 1 129 ? 9.384 7.879 15.289 1.00 86.56 129 LYS A O 1
ATOM 965 N N . GLN A 1 130 ? 9.085 9.067 13.412 1.00 88.88 130 GLN A N 1
ATOM 966 C CA . GLN A 1 130 ? 10.009 8.306 12.546 1.00 88.88 130 GLN A CA 1
ATOM 967 C C . GLN A 1 130 ? 9.683 6.812 12.349 1.00 88.88 130 GLN A C 1
ATOM 969 O O . GLN A 1 130 ? 10.479 6.118 11.722 1.00 88.88 130 GLN A O 1
ATOM 974 N N . ALA A 1 131 ? 8.564 6.293 12.868 1.00 93.50 131 ALA A N 1
ATOM 975 C CA . ALA A 1 131 ? 8.072 4.992 12.433 1.00 93.50 131 ALA A CA 1
ATOM 976 C C . ALA A 1 131 ? 7.660 5.081 10.956 1.00 93.50 131 ALA A C 1
ATOM 978 O O . ALA A 1 131 ? 7.117 6.102 10.530 1.00 93.50 131 ALA A O 1
ATOM 979 N N . GLU A 1 132 ? 7.907 4.029 10.183 1.00 94.31 132 GLU A N 1
ATOM 980 C CA . GLU A 1 132 ? 7.585 3.979 8.758 1.00 94.31 132 GLU A CA 1
ATOM 981 C C . GLU A 1 132 ? 6.800 2.712 8.424 1.00 94.31 132 GLU A C 1
ATOM 983 O O . GLU A 1 132 ? 7.218 1.597 8.742 1.00 94.31 132 GLU A O 1
ATOM 988 N N . GLN A 1 133 ? 5.681 2.874 7.722 1.00 94.50 133 GLN A N 1
ATOM 989 C CA . GLN A 1 133 ? 4.999 1.780 7.041 1.00 94.50 133 GLN A CA 1
ATOM 990 C C . GLN A 1 133 ? 4.980 2.031 5.538 1.00 94.50 133 GLN A C 1
ATOM 992 O O . GLN A 1 133 ? 4.493 3.060 5.073 1.00 94.50 133 GLN A O 1
ATOM 997 N N . ILE A 1 134 ? 5.452 1.047 4.780 1.00 95.12 134 ILE A N 1
ATOM 998 C CA . ILE A 1 134 ? 5.486 1.065 3.325 1.00 95.12 134 ILE A CA 1
ATOM 999 C C . ILE A 1 134 ? 4.771 -0.182 2.798 1.00 95.12 134 ILE A C 1
ATOM 1001 O O . ILE A 1 134 ? 5.084 -1.311 3.175 1.00 95.12 134 ILE A O 1
ATOM 1005 N N . VAL A 1 135 ? 3.798 0.018 1.919 1.00 96.38 135 VAL A N 1
ATOM 1006 C CA . VAL A 1 135 ? 3.059 -1.060 1.256 1.00 96.38 135 VAL A CA 1
ATOM 1007 C C . VAL A 1 135 ? 3.146 -0.811 -0.246 1.00 96.38 135 VAL A C 1
ATOM 1009 O O . VAL A 1 135 ? 2.538 0.135 -0.741 1.00 96.38 135 VAL A O 1
ATOM 1012 N N . ASP A 1 136 ? 3.963 -1.590 -0.954 1.00 94.38 136 ASP A N 1
ATOM 1013 C CA . ASP A 1 136 ? 4.454 -1.226 -2.287 1.00 94.38 136 ASP A CA 1
ATOM 1014 C C . ASP A 1 136 ? 4.305 -2.361 -3.309 1.00 94.38 136 ASP A C 1
ATOM 1016 O O . ASP A 1 136 ? 4.823 -3.467 -3.142 1.00 94.38 136 ASP A O 1
ATOM 1020 N N . ASN A 1 137 ? 3.642 -2.050 -4.417 1.00 93.81 137 ASN A N 1
ATOM 1021 C CA . ASN A 1 137 ? 3.746 -2.791 -5.665 1.00 93.81 137 ASN A CA 1
ATOM 1022 C C . ASN A 1 137 ? 4.545 -1.927 -6.635 1.00 93.81 137 ASN A C 1
ATOM 1024 O O . ASN A 1 137 ? 4.077 -0.873 -7.073 1.00 93.81 137 ASN A O 1
ATOM 1028 N N . ARG A 1 138 ? 5.761 -2.363 -6.968 1.00 93.75 138 ARG A N 1
ATOM 1029 C CA . ARG A 1 138 ? 6.663 -1.572 -7.797 1.00 93.75 138 ARG A CA 1
ATOM 1030 C C . ARG A 1 138 ? 7.274 -2.373 -8.929 1.00 93.75 138 ARG A C 1
ATOM 1032 O O . ARG A 1 138 ? 7.795 -3.471 -8.736 1.00 93.75 138 ARG A O 1
ATOM 1039 N N . LEU A 1 139 ? 7.268 -1.754 -10.098 1.00 93.88 139 LEU A N 1
ATOM 1040 C CA . LEU A 1 139 ? 7.935 -2.223 -11.298 1.00 93.88 139 LEU A CA 1
ATOM 1041 C C . LEU A 1 139 ? 8.913 -1.144 -11.744 1.00 93.88 139 LEU A C 1
ATOM 1043 O O . LEU A 1 139 ? 8.537 0.020 -11.853 1.00 93.88 139 LEU A O 1
ATOM 1047 N N . HIS A 1 140 ? 10.164 -1.516 -11.976 1.00 93.56 140 HIS A N 1
ATOM 1048 C CA . HIS A 1 140 ? 11.222 -0.598 -12.363 1.00 93.56 140 HIS A CA 1
ATOM 1049 C C . HIS A 1 140 ? 11.949 -1.123 -13.604 1.00 93.56 140 HIS A C 1
ATOM 1051 O O . HIS A 1 140 ? 12.618 -2.156 -13.550 1.00 93.56 140 HIS A O 1
ATOM 1057 N N . VAL A 1 141 ? 11.841 -0.393 -14.713 1.00 91.25 141 VAL A N 1
ATOM 1058 C CA . VAL A 1 141 ? 12.594 -0.655 -15.946 1.00 91.25 141 VAL A CA 1
ATOM 1059 C C . VAL A 1 141 ? 13.766 0.315 -16.005 1.00 91.25 141 VAL A C 1
ATOM 1061 O O . VAL A 1 141 ? 13.563 1.516 -16.166 1.00 91.25 141 VAL A O 1
ATOM 1064 N N . THR A 1 142 ? 14.988 -0.193 -15.845 1.00 89.06 142 THR A N 1
ATOM 1065 C CA . THR A 1 142 ? 16.202 0.630 -15.714 1.00 89.06 142 THR A CA 1
ATOM 1066 C C . THR A 1 142 ? 16.853 0.999 -17.046 1.00 89.06 142 THR A C 1
ATOM 1068 O O . THR A 1 142 ? 17.721 1.869 -17.066 1.00 89.06 142 THR A O 1
ATOM 1071 N N . GLY A 1 143 ? 16.488 0.356 -18.158 1.00 83.31 143 GLY A N 1
ATOM 1072 C CA . GLY A 1 143 ? 17.089 0.633 -19.465 1.00 83.31 143 GLY A CA 1
ATOM 1073 C C . GLY A 1 143 ? 16.157 1.311 -20.460 1.00 83.31 143 GLY A C 1
ATOM 1074 O O . GLY A 1 143 ? 14.937 1.360 -20.307 1.00 83.31 143 GLY A O 1
ATOM 1075 N N . ALA A 1 144 ? 16.774 1.833 -21.518 1.00 74.56 144 ALA A N 1
ATOM 1076 C CA . ALA A 1 144 ? 16.114 2.592 -22.579 1.00 74.56 144 ALA A CA 1
ATOM 1077 C C . ALA A 1 144 ? 15.523 1.711 -23.708 1.00 74.56 144 ALA A C 1
ATOM 1079 O O . ALA A 1 144 ? 14.970 2.223 -24.680 1.00 74.56 144 ALA A O 1
ATOM 1080 N N . GLY A 1 145 ? 15.695 0.390 -23.624 1.00 66.12 145 GLY A N 1
ATOM 1081 C CA . GLY A 1 145 ? 15.256 -0.557 -24.650 1.00 66.12 145 GLY A CA 1
ATOM 1082 C C . GLY A 1 145 ? 13.758 -0.862 -24.608 1.00 66.12 145 GLY A C 1
ATOM 1083 O O . GLY A 1 145 ? 13.028 -0.361 -23.750 1.00 66.12 145 GLY A O 1
ATOM 1084 N N . GLY A 1 146 ? 13.324 -1.697 -25.558 1.00 71.88 146 GLY A N 1
ATOM 1085 C CA . GLY A 1 146 ? 12.054 -2.413 -25.460 1.00 71.88 146 GLY A CA 1
ATOM 1086 C C . GLY A 1 146 ? 10.938 -1.926 -26.379 1.00 71.88 146 GLY A C 1
ATOM 1087 O O . GLY A 1 146 ? 11.095 -1.053 -27.235 1.00 71.88 146 GLY A O 1
ATOM 1088 N N . GLY A 1 147 ? 9.786 -2.570 -26.226 1.00 82.12 147 GLY A N 1
ATOM 1089 C CA . GLY A 1 147 ? 8.552 -2.263 -26.955 1.00 82.12 147 GLY A CA 1
ATOM 1090 C C . GLY A 1 147 ? 7.352 -3.087 -26.495 1.00 82.12 147 GLY A C 1
ATOM 1091 O O . GLY A 1 147 ? 6.308 -3.067 -27.143 1.00 82.12 147 GLY A O 1
ATOM 1092 N N . GLY A 1 148 ? 7.501 -3.828 -25.397 1.00 88.44 148 GLY A N 1
ATOM 1093 C CA . GLY A 1 148 ? 6.454 -4.688 -24.878 1.00 88.44 148 GLY A CA 1
ATOM 1094 C C . GLY A 1 148 ? 5.378 -3.950 -24.103 1.00 88.44 148 GLY A C 1
ATOM 1095 O O . GLY A 1 148 ? 5.420 -2.730 -23.909 1.00 88.44 148 GLY A O 1
ATOM 1096 N N . ALA A 1 149 ? 4.400 -4.726 -23.658 1.00 92.81 149 ALA A N 1
ATOM 1097 C CA . ALA A 1 149 ? 3.302 -4.249 -22.836 1.00 92.81 149 ALA A CA 1
ATOM 1098 C C . ALA A 1 149 ? 3.588 -4.474 -21.347 1.00 92.81 149 ALA A C 1
ATOM 1100 O O . ALA A 1 149 ? 4.056 -5.543 -20.962 1.00 92.81 149 ALA A O 1
ATOM 1101 N N . ILE A 1 150 ? 3.251 -3.492 -20.513 1.00 94.31 150 ILE A N 1
ATOM 1102 C CA . ILE A 1 150 ? 3.221 -3.618 -19.054 1.00 94.31 150 ILE A CA 1
ATOM 1103 C C . ILE A 1 150 ? 1.765 -3.727 -18.612 1.00 94.31 150 ILE A C 1
ATOM 1105 O O . ILE A 1 150 ? 0.939 -2.890 -18.979 1.00 94.31 150 ILE A O 1
ATOM 1109 N N . VAL A 1 151 ? 1.468 -4.720 -17.784 1.00 94.69 151 VAL A N 1
ATOM 1110 C CA . VAL A 1 151 ? 0.208 -4.862 -17.057 1.00 94.69 151 VAL A CA 1
ATOM 1111 C C . VAL A 1 151 ? 0.543 -4.953 -15.572 1.00 94.69 151 VAL A C 1
ATOM 1113 O O . VAL A 1 151 ? 1.150 -5.928 -15.132 1.00 94.69 151 VAL A O 1
ATOM 1116 N N . GLN A 1 152 ? 0.182 -3.929 -14.802 1.00 93.56 152 GLN A N 1
ATOM 1117 C CA . GLN A 1 152 ? 0.360 -3.910 -13.351 1.00 93.56 152 GLN A CA 1
ATOM 1118 C C . GLN A 1 152 ? -1.003 -3.856 -12.667 1.00 93.56 152 GLN A C 1
ATOM 1120 O O . GLN A 1 152 ? -1.766 -2.915 -12.876 1.00 93.56 152 GLN A O 1
ATOM 1125 N N . GLU A 1 153 ? -1.287 -4.850 -11.834 1.00 92.94 153 GLU A N 1
ATOM 1126 C CA . GLU A 1 153 ? -2.529 -4.980 -11.079 1.00 92.94 153 GLU A CA 1
ATOM 1127 C C . GLU A 1 153 ? -2.222 -5.110 -9.587 1.00 92.94 153 GLU A C 1
ATOM 1129 O O . GLU A 1 153 ? -1.729 -6.138 -9.126 1.00 92.94 153 GLU A O 1
ATOM 1134 N N . GLY A 1 154 ? -2.483 -4.057 -8.816 1.00 91.38 154 GLY A N 1
ATOM 1135 C CA . GLY A 1 154 ? -2.022 -3.976 -7.432 1.00 91.38 154 GLY A CA 1
ATOM 1136 C C . GLY A 1 154 ? -3.122 -3.641 -6.437 1.00 91.38 154 GLY A C 1
ATOM 1137 O O . GLY A 1 154 ? -3.833 -2.658 -6.617 1.00 91.38 154 GLY A O 1
ATOM 1138 N N . THR A 1 155 ? -3.225 -4.398 -5.344 1.00 94.69 155 THR A N 1
ATOM 1139 C CA . THR A 1 155 ? -3.997 -3.981 -4.162 1.00 94.69 155 THR A CA 1
ATOM 1140 C C . THR A 1 155 ? -3.060 -3.795 -2.978 1.00 94.69 155 THR A C 1
ATOM 1142 O O . THR A 1 155 ? -2.455 -4.754 -2.511 1.00 94.69 155 THR A O 1
ATOM 1145 N N . ASN A 1 156 ? -2.923 -2.571 -2.479 1.00 96.12 156 ASN A N 1
ATOM 1146 C CA . ASN A 1 156 ? -2.058 -2.269 -1.342 1.00 96.12 156 ASN A CA 1
ATOM 1147 C C . ASN A 1 156 ? -2.880 -1.665 -0.207 1.00 96.12 156 ASN A C 1
ATOM 1149 O O . ASN A 1 156 ? -3.543 -0.644 -0.381 1.00 96.12 156 ASN A O 1
ATOM 1153 N N . LEU A 1 157 ? -2.833 -2.296 0.958 1.00 95.81 157 LEU A N 1
ATOM 1154 C CA . LEU A 1 157 ? -3.670 -1.983 2.103 1.00 95.81 157 LEU A CA 1
ATOM 1155 C C . LEU A 1 157 ? -2.795 -1.741 3.335 1.00 95.81 157 LEU A C 1
ATOM 1157 O O . LEU A 1 157 ? -2.042 -2.620 3.751 1.00 95.81 157 LEU A O 1
ATOM 1161 N N . GLY A 1 158 ? -2.904 -0.563 3.938 1.00 94.56 158 GLY A N 1
ATOM 1162 C CA . GLY A 1 158 ? -2.230 -0.211 5.184 1.00 94.56 158 GLY A CA 1
ATOM 1163 C C . GLY A 1 158 ? -3.232 0.234 6.242 1.00 94.56 158 GLY A C 1
ATOM 1164 O O . GLY A 1 158 ? -4.022 1.143 5.995 1.00 94.56 158 GLY A O 1
ATOM 1165 N N . ASN A 1 159 ? -3.168 -0.364 7.433 1.00 93.50 159 ASN A N 1
ATOM 1166 C CA . ASN A 1 159 ? -4.007 -0.036 8.592 1.00 93.50 159 ASN A CA 1
ATOM 1167 C C . ASN A 1 159 ? -5.509 -0.155 8.282 1.00 93.50 159 ASN A C 1
ATOM 1169 O O . ASN A 1 159 ? -6.225 0.838 8.124 1.00 93.50 159 ASN A O 1
ATOM 1173 N N . ILE A 1 160 ? -5.989 -1.391 8.196 1.00 95.81 160 ILE A N 1
ATOM 1174 C CA . ILE A 1 160 ? -7.372 -1.714 7.841 1.00 95.81 160 ILE A CA 1
ATOM 1175 C C . ILE A 1 160 ? -8.092 -2.285 9.055 1.00 95.81 160 ILE A C 1
ATOM 1177 O O . ILE A 1 160 ? -7.573 -3.185 9.709 1.00 95.81 160 ILE A O 1
ATOM 1181 N N . ILE A 1 161 ? -9.301 -1.801 9.329 1.00 95.25 161 ILE A N 1
ATOM 1182 C CA . ILE A 1 161 ? -10.206 -2.400 10.313 1.00 95.25 161 ILE A CA 1
ATOM 1183 C C . ILE A 1 161 ? -11.501 -2.771 9.594 1.00 95.25 161 ILE A C 1
ATOM 1185 O O . ILE A 1 161 ? -12.120 -1.920 8.963 1.00 95.25 161 ILE A O 1
ATOM 1189 N N . VAL A 1 162 ? -11.915 -4.028 9.698 1.00 95.12 162 VAL A N 1
ATOM 1190 C CA . VAL A 1 162 ? -13.218 -4.500 9.224 1.00 95.12 162 VAL A CA 1
ATOM 1191 C C . VAL A 1 162 ? -13.869 -5.283 10.352 1.00 95.12 162 VAL A C 1
ATOM 1193 O O . VAL A 1 162 ? -13.327 -6.290 10.806 1.00 95.12 162 VAL A O 1
ATOM 1196 N N . ALA A 1 163 ? -15.019 -4.820 10.823 1.00 93.19 163 ALA A N 1
ATOM 1197 C CA . ALA A 1 163 ? -15.778 -5.477 11.883 1.00 93.19 163 ALA A CA 1
ATOM 1198 C C . ALA A 1 163 ? -17.271 -5.222 11.701 1.00 93.19 163 ALA A C 1
ATOM 1200 O O . ALA A 1 163 ? -17.642 -4.284 11.010 1.00 93.19 163 ALA A O 1
ATOM 1201 N N . ARG A 1 164 ? -18.159 -5.985 12.348 1.00 89.56 164 ARG A N 1
ATOM 1202 C CA . ARG A 1 164 ? -19.571 -5.569 12.400 1.00 89.56 164 ARG A CA 1
ATOM 1203 C C . ARG A 1 164 ? -19.726 -4.351 13.304 1.00 89.56 164 ARG A C 1
ATOM 1205 O O . ARG A 1 164 ? -20.302 -3.349 12.905 1.00 89.56 164 ARG A O 1
ATOM 1212 N N . ASN A 1 165 ? -19.178 -4.428 14.511 1.00 90.50 165 ASN A N 1
ATOM 1213 C CA . ASN A 1 165 ? -19.227 -3.347 15.490 1.00 90.50 165 ASN A CA 1
ATOM 1214 C C . ASN A 1 165 ? -17.824 -3.024 15.989 1.00 90.50 165 ASN A C 1
ATOM 1216 O O . ASN A 1 165 ? -17.047 -3.936 16.271 1.00 90.50 165 ASN A O 1
ATOM 1220 N N . VAL A 1 166 ? -17.522 -1.741 16.161 1.00 92.06 166 VAL A N 1
ATOM 1221 C CA . VAL A 1 166 ? -16.308 -1.290 16.840 1.00 92.06 166 VAL A CA 1
ATOM 1222 C C . VAL A 1 166 ? -16.700 -0.333 17.957 1.00 92.06 166 VAL A C 1
ATOM 1224 O O . VAL A 1 166 ? -17.332 0.684 17.685 1.00 92.06 166 VAL A O 1
ATOM 1227 N N . ASN A 1 167 ? -16.369 -0.625 19.216 1.00 92.81 167 ASN A N 1
ATOM 1228 C CA . ASN A 1 167 ? -16.748 0.308 20.286 1.00 92.81 167 ASN A CA 1
ATOM 1229 C C . ASN A 1 167 ? -15.840 1.539 20.252 1.00 92.81 167 ASN A C 1
ATOM 1231 O O . ASN A 1 167 ? -16.339 2.662 20.281 1.00 92.81 167 ASN A O 1
ATOM 1235 N N . GLU A 1 168 ? -14.528 1.325 20.137 1.00 93.69 168 GLU A N 1
ATOM 1236 C CA . GLU A 1 168 ? -13.539 2.395 20.168 1.00 93.69 168 GLU A CA 1
ATOM 1237 C C . GLU A 1 168 ? -12.409 2.188 19.150 1.00 93.69 168 GLU A C 1
ATOM 1239 O O . GLU A 1 168 ? -11.812 1.111 19.050 1.00 93.69 168 GLU A O 1
ATOM 1244 N N . VAL A 1 169 ? -12.083 3.250 18.411 1.00 93.25 169 VAL A N 1
ATOM 1245 C CA . VAL A 1 169 ? -10.892 3.323 17.559 1.00 93.25 169 VAL A CA 1
ATOM 1246 C C . VAL A 1 169 ? -10.031 4.502 17.974 1.00 93.25 169 VAL A C 1
ATOM 1248 O O . VAL A 1 169 ? -10.484 5.648 17.964 1.00 93.25 169 VAL A O 1
ATOM 1251 N N . ILE A 1 170 ? -8.761 4.222 18.258 1.00 92.69 170 ILE A N 1
ATOM 1252 C CA . ILE A 1 170 ? -7.742 5.240 18.501 1.00 92.69 170 ILE A CA 1
ATOM 1253 C C . ILE A 1 170 ? -6.608 5.045 17.501 1.00 92.69 170 ILE A C 1
ATOM 1255 O O . ILE A 1 170 ? -5.973 3.994 17.448 1.00 92.69 170 ILE A O 1
ATOM 1259 N N . ARG A 1 171 ? -6.323 6.076 16.714 1.00 90.25 171 ARG A N 1
ATOM 1260 C CA . ARG A 1 171 ? -5.197 6.096 15.783 1.00 90.25 171 ARG A CA 1
ATOM 1261 C C . ARG A 1 171 ? -4.383 7.361 15.979 1.00 90.25 171 ARG A C 1
ATOM 1263 O O . ARG A 1 171 ? -4.862 8.448 15.677 1.00 90.25 171 ARG A O 1
ATOM 1270 N N . ASP A 1 172 ? -3.148 7.208 16.430 1.00 89.94 172 ASP A N 1
ATOM 1271 C CA . ASP A 1 172 ? -2.230 8.327 16.630 1.00 89.94 172 ASP A CA 1
ATOM 1272 C C . ASP A 1 172 ? -1.011 8.145 15.709 1.00 89.94 172 ASP A C 1
ATOM 1274 O O . ASP A 1 172 ? -0.188 7.247 15.901 1.00 89.94 172 ASP A O 1
ATOM 1278 N N . PHE A 1 173 ? -0.919 8.988 14.674 1.00 87.69 173 PHE A N 1
ATOM 1279 C CA . PHE A 1 173 ? 0.114 8.935 13.637 1.00 87.69 173 PHE A CA 1
ATOM 1280 C C . PHE A 1 173 ? 1.127 10.072 13.778 1.00 87.69 173 PHE A C 1
ATOM 1282 O O . PHE A 1 173 ? 0.894 11.220 13.403 1.00 87.69 173 PHE A O 1
ATOM 1289 N N . SER A 1 174 ? 2.308 9.734 14.277 1.00 89.75 174 SER A N 1
ATOM 1290 C CA . SER A 1 174 ? 3.498 10.590 14.235 1.00 89.75 174 SER A CA 1
ATOM 1291 C C . SER A 1 174 ? 4.552 10.108 13.228 1.00 89.75 174 SER A C 1
ATOM 1293 O O . SER A 1 174 ? 5.521 10.827 12.990 1.00 89.75 174 SER A O 1
ATOM 1295 N N . GLY A 1 175 ? 4.384 8.906 12.670 1.00 88.12 175 GLY A N 1
ATOM 1296 C CA . GLY A 1 175 ? 5.259 8.295 11.665 1.00 88.12 175 GLY A CA 1
ATOM 1297 C C . GLY A 1 175 ? 4.683 8.339 10.246 1.00 88.12 175 GLY A C 1
ATOM 1298 O O . GLY A 1 175 ? 3.499 8.619 10.058 1.00 88.12 175 GLY A O 1
ATOM 1299 N N . ASP A 1 176 ? 5.523 8.058 9.251 1.00 91.50 176 ASP A N 1
ATOM 1300 C CA . ASP A 1 176 ? 5.149 8.092 7.838 1.00 91.50 176 ASP A CA 1
ATOM 1301 C C . ASP A 1 176 ? 4.457 6.790 7.406 1.00 91.50 176 ASP A C 1
ATOM 1303 O O . ASP A 1 176 ? 4.866 5.679 7.752 1.00 91.50 176 ASP A O 1
ATOM 1307 N N . GLN A 1 177 ? 3.423 6.933 6.584 1.00 91.38 177 GLN A N 1
ATOM 1308 C CA . GLN A 1 177 ? 2.749 5.835 5.910 1.00 91.38 177 GLN A CA 1
ATOM 1309 C C . GLN A 1 177 ? 2.710 6.099 4.407 1.00 91.38 177 GLN A C 1
ATOM 1311 O O . GLN A 1 177 ? 2.243 7.146 3.952 1.00 91.38 177 GLN A O 1
ATOM 1316 N N . VAL A 1 178 ? 3.174 5.125 3.629 1.00 93.25 178 VAL A N 1
ATOM 1317 C CA . VAL A 1 178 ? 3.239 5.214 2.172 1.00 93.25 178 VAL A CA 1
ATOM 1318 C C . VAL A 1 178 ? 2.660 3.947 1.552 1.00 93.25 178 VAL A C 1
ATOM 1320 O O . VAL A 1 178 ? 3.139 2.844 1.800 1.00 93.25 178 VAL A O 1
ATOM 1323 N N . VAL A 1 179 ? 1.640 4.106 0.715 1.00 94.62 179 VAL A N 1
ATOM 1324 C CA . VAL A 1 179 ? 0.989 3.016 -0.014 1.00 94.62 179 VAL A CA 1
ATOM 1325 C C . VAL A 1 179 ? 1.108 3.297 -1.508 1.00 94.62 179 VAL A C 1
ATOM 1327 O O . VAL A 1 179 ? 0.559 4.276 -2.015 1.00 94.62 179 VAL A O 1
ATOM 1330 N N . ASN A 1 180 ? 1.853 2.458 -2.217 1.00 92.88 180 ASN A N 1
ATOM 1331 C CA . ASN A 1 180 ? 2.296 2.722 -3.578 1.00 92.88 180 ASN A CA 1
ATOM 1332 C C . ASN A 1 180 ? 1.934 1.580 -4.525 1.00 92.88 180 ASN A C 1
ATOM 1334 O O . ASN A 1 180 ? 2.116 0.400 -4.235 1.00 92.88 180 ASN A O 1
ATOM 1338 N N . ASN A 1 181 ? 1.485 1.965 -5.711 1.00 92.00 181 ASN A N 1
ATOM 1339 C CA . ASN A 1 181 ? 1.454 1.116 -6.887 1.00 92.00 181 ASN A CA 1
ATOM 1340 C C . ASN A 1 181 ? 2.085 1.916 -8.030 1.00 92.00 181 ASN A C 1
ATOM 1342 O O . ASN A 1 181 ? 1.502 2.893 -8.513 1.00 92.00 181 ASN A O 1
ATOM 1346 N N . VAL A 1 182 ? 3.334 1.596 -8.364 1.00 92.31 182 VAL A N 1
ATOM 1347 C CA . VAL A 1 182 ? 4.174 2.454 -9.205 1.00 92.31 182 VAL A CA 1
ATOM 1348 C C . VAL A 1 182 ? 4.863 1.650 -10.297 1.00 92.31 182 VAL A C 1
ATOM 1350 O O . VAL A 1 182 ? 5.526 0.646 -10.035 1.00 92.31 182 VAL A O 1
ATOM 1353 N N . VAL A 1 183 ? 4.764 2.153 -11.525 1.00 93.25 183 VAL A N 1
ATOM 1354 C CA . VAL A 1 183 ? 5.659 1.784 -12.625 1.00 93.25 183 VAL A CA 1
ATOM 1355 C C . VAL A 1 183 ? 6.671 2.907 -12.788 1.00 93.25 183 VAL A C 1
ATOM 1357 O O . VAL A 1 183 ? 6.288 4.056 -12.975 1.00 93.25 183 VAL A O 1
ATOM 1360 N N . THR A 1 184 ? 7.956 2.588 -12.721 1.00 93.81 184 THR A N 1
ATOM 1361 C CA . THR A 1 184 ? 9.053 3.525 -12.955 1.00 93.81 184 THR A CA 1
ATOM 1362 C C . THR A 1 184 ? 9.812 3.103 -14.207 1.00 93.81 184 THR A C 1
ATOM 1364 O O . THR A 1 184 ? 10.257 1.961 -14.311 1.00 93.81 184 THR A O 1
ATOM 1367 N N . LEU A 1 185 ? 9.966 4.028 -15.147 1.00 92.44 185 LEU A N 1
ATOM 1368 C CA . LEU A 1 185 ? 10.714 3.849 -16.388 1.00 92.44 185 LEU A CA 1
ATOM 1369 C C . LEU A 1 185 ? 11.932 4.769 -16.391 1.00 92.44 185 LEU A C 1
ATOM 1371 O O . LEU A 1 185 ? 11.871 5.879 -15.862 1.00 92.44 185 LEU A O 1
ATOM 1375 N N . GLN A 1 186 ? 13.019 4.346 -17.018 1.00 91.69 186 GLN A N 1
ATOM 1376 C CA . GLN A 1 186 ? 14.164 5.216 -17.249 1.00 91.69 186 GLN A CA 1
ATOM 1377 C C . GLN A 1 186 ? 13.884 6.176 -18.416 1.00 91.69 186 GLN A C 1
ATOM 1379 O O . GLN A 1 186 ? 13.069 5.917 -19.308 1.00 91.69 186 GLN A O 1
ATOM 1384 N N . ASP A 1 187 ? 14.563 7.320 -18.433 1.00 86.38 187 ASP A N 1
ATOM 1385 C CA . ASP A 1 187 ? 14.539 8.177 -19.609 1.00 86.38 187 ASP A CA 1
ATOM 1386 C C . ASP A 1 187 ? 15.022 7.426 -20.857 1.00 86.38 187 ASP A C 1
ATOM 1388 O O . ASP A 1 187 ? 15.961 6.629 -20.814 1.00 86.38 187 ASP A O 1
ATOM 1392 N N . GLY A 1 188 ? 14.336 7.657 -21.972 1.00 82.75 188 GLY A N 1
ATOM 1393 C CA . GLY A 1 188 ? 14.559 6.935 -23.221 1.00 82.75 188 GLY A CA 1
ATOM 1394 C C . GLY A 1 188 ? 13.941 5.533 -23.313 1.00 82.75 188 GLY A C 1
ATOM 1395 O O . GLY A 1 188 ? 13.981 4.978 -24.411 1.00 82.75 188 GLY A O 1
ATOM 1396 N N . SER A 1 189 ? 13.347 4.972 -22.245 1.00 86.88 189 SER A N 1
ATOM 1397 C CA . SER A 1 189 ? 12.610 3.696 -22.318 1.00 86.88 189 SER A CA 1
ATOM 1398 C C . SER A 1 189 ? 11.522 3.733 -23.391 1.00 86.88 189 SER A C 1
ATOM 1400 O O . SER A 1 189 ? 10.846 4.745 -23.585 1.00 86.88 189 SER A O 1
ATOM 1402 N N . ARG A 1 190 ? 11.319 2.602 -24.073 1.00 86.75 190 ARG A N 1
ATOM 1403 C CA . ARG A 1 190 ? 10.259 2.431 -25.072 1.00 86.75 190 ARG A CA 1
ATOM 1404 C C . ARG A 1 190 ? 9.288 1.358 -24.613 1.00 86.75 190 ARG A C 1
ATOM 1406 O O . ARG A 1 190 ? 9.694 0.271 -24.227 1.00 86.75 190 ARG A O 1
ATOM 1413 N N . TRP A 1 191 ? 7.998 1.650 -24.704 1.00 90.00 191 TRP A N 1
ATOM 1414 C CA . TRP A 1 191 ? 6.932 0.724 -24.333 1.00 90.00 191 TRP A CA 1
ATOM 1415 C C . TRP A 1 191 ? 5.846 0.717 -25.403 1.00 90.00 191 TRP A C 1
ATOM 1417 O O . TRP A 1 191 ? 5.550 1.747 -26.013 1.00 90.00 191 TRP A O 1
ATOM 1427 N N . GLY A 1 192 ? 5.242 -0.448 -25.623 1.00 89.56 192 GLY A N 1
ATOM 1428 C CA . GLY A 1 192 ? 4.069 -0.578 -26.480 1.00 89.56 192 GLY A CA 1
ATOM 1429 C C . GLY A 1 192 ? 2.850 0.026 -25.791 1.00 89.56 192 GLY A C 1
ATOM 1430 O O . GLY A 1 192 ? 2.248 0.975 -26.292 1.00 89.56 192 GLY A O 1
ATOM 1431 N N . SER A 1 193 ? 2.540 -0.473 -24.594 1.00 92.06 193 SER A N 1
ATOM 1432 C CA . SER A 1 193 ? 1.417 -0.015 -23.771 1.00 92.06 193 SER A CA 1
ATOM 1433 C C . SER A 1 193 ? 1.676 -0.228 -22.284 1.00 92.06 193 SER A C 1
ATOM 1435 O O . SER A 1 193 ? 2.393 -1.152 -21.907 1.00 92.06 193 SER A O 1
ATOM 1437 N N . ILE A 1 194 ? 1.037 0.576 -21.439 1.00 92.88 194 ILE A N 1
ATOM 1438 C CA . ILE A 1 194 ? 1.017 0.386 -19.986 1.00 92.88 194 ILE A CA 1
ATOM 1439 C C . ILE A 1 194 ? -0.433 0.381 -19.532 1.00 92.88 194 ILE A C 1
ATOM 1441 O O . ILE A 1 194 ? -1.151 1.357 -19.730 1.00 92.88 194 ILE A O 1
ATOM 1445 N N . SER A 1 195 ? -0.855 -0.717 -18.922 1.00 92.00 195 SER A N 1
ATOM 1446 C CA . SER A 1 195 ? -2.114 -0.817 -18.200 1.00 92.00 195 SER A CA 1
ATOM 1447 C C . SER A 1 195 ? -1.797 -0.931 -16.717 1.00 92.00 195 SER A C 1
ATOM 1449 O O . SER A 1 195 ? -1.172 -1.900 -16.291 1.00 92.00 195 SER A O 1
ATOM 1451 N N . GLN A 1 196 ? -2.182 0.074 -15.935 1.00 90.69 196 GLN A N 1
ATOM 1452 C CA . GLN A 1 196 ? -2.063 0.036 -14.482 1.00 90.69 196 GLN A CA 1
ATOM 1453 C C . GLN A 1 196 ? -3.464 0.058 -13.881 1.00 90.69 196 GLN A C 1
ATOM 1455 O O . GLN A 1 196 ? -4.203 1.031 -14.029 1.00 90.69 196 GLN A O 1
ATOM 1460 N N . ASN A 1 197 ? -3.824 -1.016 -13.195 1.00 88.94 197 ASN A N 1
ATOM 1461 C CA . ASN A 1 197 ? -5.017 -1.084 -12.377 1.00 88.94 197 ASN A CA 1
ATOM 1462 C C . ASN A 1 197 ? -4.593 -1.222 -10.918 1.00 88.94 197 ASN A C 1
ATOM 1464 O O . ASN A 1 197 ? -3.722 -2.028 -10.591 1.00 88.94 197 ASN A O 1
ATOM 1468 N N . GLY A 1 198 ? -5.174 -0.445 -10.015 1.00 88.25 198 GLY A N 1
ATOM 1469 C CA . GLY A 1 198 ? -4.853 -0.666 -8.619 1.00 88.25 198 GLY A CA 1
ATOM 1470 C C . GLY A 1 198 ? -5.723 0.046 -7.615 1.00 88.25 198 GLY A C 1
ATOM 1471 O O . GLY A 1 198 ? -6.280 1.114 -7.867 1.00 88.25 198 GLY A O 1
ATOM 1472 N N . THR A 1 199 ? -5.804 -0.571 -6.444 1.00 91.75 199 THR A N 1
ATOM 1473 C CA . THR A 1 199 ? -6.476 -0.025 -5.273 1.00 91.75 199 THR A CA 1
ATOM 1474 C C . THR A 1 199 ? -5.459 0.145 -4.161 1.00 91.75 199 THR A C 1
ATOM 1476 O O . THR A 1 199 ? -4.880 -0.831 -3.692 1.00 91.75 199 THR A O 1
ATOM 1479 N N . ASN A 1 200 ? -5.247 1.382 -3.730 1.00 93.12 200 ASN A N 1
ATOM 1480 C CA . ASN A 1 200 ? -4.372 1.685 -2.611 1.00 93.12 200 ASN A CA 1
ATOM 1481 C C . ASN A 1 200 ? -5.185 2.320 -1.486 1.00 93.12 200 ASN A C 1
ATOM 1483 O O . ASN A 1 200 ? -5.924 3.281 -1.698 1.00 93.12 200 ASN A O 1
ATOM 1487 N N . ILE A 1 201 ? -5.058 1.771 -0.286 1.00 92.69 201 ILE A N 1
ATOM 1488 C CA . ILE A 1 201 ? -5.840 2.179 0.875 1.00 92.69 201 ILE A CA 1
ATOM 1489 C C . ILE A 1 201 ? -4.901 2.378 2.055 1.00 92.69 201 ILE A C 1
ATOM 1491 O O . ILE A 1 201 ? -4.183 1.460 2.442 1.00 92.69 201 ILE A O 1
ATOM 1495 N N . ALA A 1 202 ? -4.955 3.562 2.655 1.00 92.25 202 ALA A N 1
ATOM 1496 C CA . ALA A 1 202 ? -4.348 3.864 3.938 1.00 92.25 202 ALA A CA 1
ATOM 1497 C C . ALA A 1 202 ? -5.441 4.243 4.943 1.00 92.25 202 ALA A C 1
ATOM 1499 O O . ALA A 1 202 ? -6.275 5.107 4.667 1.00 92.25 202 ALA A O 1
ATOM 1500 N N . ASN A 1 203 ? -5.410 3.634 6.127 1.00 90.75 203 ASN A N 1
ATOM 1501 C CA . ASN A 1 203 ? -6.263 3.979 7.267 1.00 90.75 203 ASN A CA 1
ATOM 1502 C C . ASN A 1 203 ? -7.753 3.872 6.929 1.00 90.75 203 ASN A C 1
ATOM 1504 O O . ASN A 1 203 ? -8.493 4.856 6.956 1.00 90.75 203 ASN A O 1
ATOM 1508 N N . TYR A 1 204 ? -8.203 2.657 6.640 1.00 92.75 204 TYR A N 1
ATOM 1509 C CA . TYR A 1 204 ? -9.602 2.378 6.323 1.00 92.75 204 TYR A CA 1
ATOM 1510 C C . TYR A 1 204 ? -10.297 1.669 7.470 1.00 92.75 204 TYR A C 1
ATOM 1512 O O . TYR A 1 204 ? -9.680 0.880 8.195 1.00 92.75 204 TYR A O 1
ATOM 1520 N N . ILE A 1 205 ? -11.570 1.996 7.656 1.00 92.88 205 ILE A N 1
ATOM 1521 C CA . ILE A 1 205 ? -12.436 1.343 8.629 1.00 92.88 205 ILE A CA 1
ATOM 1522 C C . ILE A 1 205 ? -13.764 1.061 7.960 1.00 92.88 205 ILE A C 1
ATOM 1524 O O . ILE A 1 205 ? -14.386 1.965 7.412 1.00 92.88 205 ILE A O 1
ATOM 1528 N N . GLU A 1 206 ? -14.209 -0.177 8.063 1.00 93.06 206 GLU A N 1
ATOM 1529 C CA . GLU A 1 206 ? -15.533 -0.592 7.643 1.00 93.06 206 GLU A CA 1
ATOM 1530 C C . GLU A 1 206 ? -16.247 -1.259 8.807 1.00 93.06 206 GLU A C 1
ATOM 1532 O O . GLU A 1 206 ? -15.753 -2.243 9.365 1.00 93.06 206 GLU A O 1
ATOM 1537 N N . ALA A 1 207 ? -17.401 -0.706 9.175 1.00 90.19 207 ALA A N 1
ATOM 1538 C CA . ALA A 1 207 ? -18.241 -1.272 10.217 1.00 90.19 207 ALA A CA 1
ATOM 1539 C C . ALA A 1 207 ? -19.719 -0.941 10.033 1.00 90.19 207 ALA A C 1
ATOM 1541 O O . ALA A 1 207 ? -20.070 -0.018 9.310 1.00 90.19 207 ALA A O 1
ATOM 1542 N N . GLU A 1 208 ? -20.602 -1.680 10.700 1.00 86.44 208 GLU A N 1
ATOM 1543 C CA . GLU A 1 208 ? -22.013 -1.298 10.814 1.00 86.44 208 GLU A CA 1
ATOM 1544 C C . GLU A 1 208 ? -22.227 -0.246 11.901 1.00 86.44 208 GLU A C 1
ATOM 1546 O O . GLU A 1 208 ? -23.144 0.568 11.812 1.00 86.44 208 GLU A O 1
ATOM 1551 N N . ASN A 1 209 ? -21.383 -0.242 12.930 1.00 85.56 209 ASN A N 1
ATOM 1552 C CA . ASN A 1 209 ? -21.423 0.753 13.988 1.00 85.56 209 ASN A CA 1
ATOM 1553 C C . ASN A 1 209 ? -20.023 1.028 14.538 1.00 85.56 209 ASN A C 1
ATOM 1555 O O . ASN A 1 209 ? -19.232 0.100 14.725 1.00 85.56 209 ASN A O 1
ATOM 1559 N N . ILE A 1 210 ? -19.753 2.299 14.836 1.00 88.31 210 ILE A N 1
ATOM 1560 C CA . ILE A 1 210 ? -18.542 2.746 15.522 1.00 88.31 210 ILE A CA 1
ATOM 1561 C C . ILE A 1 210 ? -18.974 3.662 16.664 1.00 88.31 210 ILE A C 1
ATOM 1563 O O . ILE A 1 210 ? -19.545 4.716 16.402 1.00 88.31 210 ILE A O 1
ATOM 1567 N N . GLY A 1 211 ? -18.706 3.271 17.911 1.00 86.25 211 GLY A N 1
ATOM 1568 C CA . GLY A 1 211 ? -19.090 4.073 19.077 1.00 86.25 211 GLY A CA 1
ATOM 1569 C C . GLY A 1 211 ? -18.309 5.386 19.151 1.00 86.25 211 GLY A C 1
ATOM 1570 O O . GLY A 1 211 ? -18.894 6.467 19.153 1.00 86.25 211 GLY A O 1
ATOM 1571 N N . TYR A 1 212 ? -16.981 5.282 19.165 1.00 88.88 212 TYR A N 1
ATOM 1572 C CA . TYR A 1 212 ? -16.066 6.419 19.203 1.00 88.88 212 TYR A CA 1
ATOM 1573 C C . TYR A 1 212 ? -14.884 6.213 18.260 1.00 88.88 212 TYR A C 1
ATOM 1575 O O . TYR A 1 212 ? -14.285 5.134 18.217 1.00 88.88 212 TYR A O 1
ATOM 1583 N N . LEU A 1 213 ? -14.513 7.268 17.535 1.00 90.19 213 LEU A N 1
ATOM 1584 C CA . LEU A 1 213 ? -13.305 7.289 16.728 1.00 90.19 213 LEU A CA 1
ATOM 1585 C C . LEU A 1 213 ? -12.508 8.563 16.960 1.00 90.19 213 LEU A C 1
ATOM 1587 O O . LEU A 1 213 ? -12.979 9.672 16.700 1.00 90.19 213 LEU A O 1
ATOM 1591 N N . ARG A 1 214 ? -11.240 8.374 17.319 1.00 90.00 214 ARG A N 1
ATOM 1592 C CA . ARG A 1 214 ? -10.228 9.422 17.315 1.00 90.00 214 ARG A CA 1
ATOM 1593 C C . ARG A 1 214 ? -9.077 9.024 16.416 1.00 90.00 214 ARG A C 1
ATOM 1595 O O . ARG A 1 214 ? -8.397 8.031 16.663 1.00 90.00 214 ARG A O 1
ATOM 1602 N N . GLN A 1 215 ? -8.831 9.842 15.405 1.00 85.69 215 GLN A N 1
ATOM 1603 C CA . GLN A 1 215 ? -7.657 9.726 14.566 1.00 85.69 215 GLN A CA 1
ATOM 1604 C C . GLN A 1 215 ? -6.929 11.064 14.503 1.00 85.69 215 GLN A C 1
ATOM 1606 O O . GLN A 1 215 ? -7.488 12.059 14.041 1.00 85.69 215 GLN A O 1
ATOM 1611 N N . THR A 1 216 ? -5.675 11.072 14.942 1.00 85.44 216 THR A N 1
ATOM 1612 C CA . THR A 1 216 ? -4.815 12.252 14.912 1.00 85.44 216 THR A CA 1
ATOM 1613 C C . THR A 1 216 ? -3.556 11.973 14.100 1.00 85.44 216 THR A C 1
ATOM 1615 O O . THR A 1 216 ? -2.969 10.893 14.179 1.00 85.44 216 THR A O 1
ATOM 1618 N N . SER A 1 217 ? -3.135 12.946 13.295 1.00 82.56 217 SER A N 1
ATOM 1619 C CA . SER A 1 217 ? -1.806 12.962 12.683 1.00 82.56 217 SER A CA 1
ATOM 1620 C C . SER A 1 217 ? -1.093 14.256 13.045 1.00 82.56 217 SER A C 1
ATOM 1622 O O . SER A 1 217 ? -1.578 15.335 12.708 1.00 82.56 217 SER A O 1
ATOM 1624 N N . SER A 1 218 ? 0.039 14.147 13.739 1.00 76.94 218 SER A N 1
ATOM 1625 C CA . SER A 1 218 ? 0.737 15.289 14.344 1.00 76.94 218 SER A CA 1
ATOM 1626 C C . SER A 1 218 ? 2.179 15.465 13.881 1.00 76.94 218 SER A C 1
ATOM 1628 O O . SER A 1 218 ? 2.807 16.436 14.276 1.00 76.94 218 SER A O 1
ATOM 1630 N N . ASN A 1 219 ? 2.735 14.538 13.089 1.00 76.62 219 ASN A N 1
ATOM 1631 C CA . ASN A 1 219 ? 4.091 14.649 12.511 1.00 76.62 219 ASN A CA 1
ATOM 1632 C C . ASN A 1 219 ? 4.313 13.801 11.243 1.00 76.62 219 ASN A C 1
ATOM 1634 O O . ASN A 1 219 ? 5.314 13.992 10.553 1.00 76.62 219 ASN A O 1
ATOM 1638 N N . GLY A 1 220 ? 3.426 12.844 10.962 1.00 77.00 220 GLY A N 1
ATOM 1639 C CA . GLY A 1 220 ? 3.614 11.829 9.931 1.00 77.00 220 GLY A CA 1
ATOM 1640 C C . GLY A 1 220 ? 2.872 12.135 8.635 1.00 77.00 220 GLY A C 1
ATOM 1641 O O . GLY A 1 220 ? 1.732 12.608 8.651 1.00 77.00 220 GLY A O 1
ATOM 1642 N N . ARG A 1 221 ? 3.502 11.840 7.498 1.00 86.81 221 ARG A N 1
ATOM 1643 C CA . ARG A 1 221 ? 2.876 11.937 6.174 1.00 86.81 221 ARG A CA 1
ATOM 1644 C C . ARG A 1 221 ? 2.090 10.676 5.867 1.00 86.81 221 ARG A C 1
ATOM 1646 O O . ARG A 1 221 ? 2.525 9.572 6.176 1.00 86.81 221 ARG A O 1
ATOM 1653 N N . GLN A 1 222 ? 0.963 10.843 5.189 1.00 86.44 222 GLN A N 1
ATOM 1654 C CA . GLN A 1 222 ? 0.177 9.727 4.670 1.00 86.44 222 GLN A CA 1
ATOM 1655 C C . GLN A 1 222 ? 0.035 9.904 3.167 1.00 86.44 222 GLN A C 1
ATOM 1657 O O . GLN A 1 222 ? -0.548 10.881 2.693 1.00 86.44 222 GLN A O 1
ATOM 1662 N N . ILE A 1 223 ? 0.637 8.991 2.417 1.00 88.81 223 ILE A N 1
ATOM 1663 C CA . ILE A 1 223 ? 0.793 9.121 0.975 1.00 88.81 223 ILE A CA 1
ATOM 1664 C C . ILE A 1 223 ? 0.241 7.869 0.310 1.00 88.81 223 ILE A C 1
ATOM 1666 O O . ILE A 1 223 ? 0.664 6.759 0.622 1.00 88.81 223 ILE A O 1
ATOM 1670 N N . VAL A 1 224 ? -0.677 8.055 -0.633 1.00 90.00 224 VAL A N 1
ATOM 1671 C CA . VAL A 1 224 ? -1.288 6.970 -1.399 1.00 90.00 224 VAL A CA 1
ATOM 1672 C C . VAL A 1 224 ? -1.193 7.288 -2.887 1.00 90.00 224 VAL A C 1
ATOM 1674 O O . VAL A 1 224 ? -1.823 8.233 -3.366 1.00 90.00 224 VAL A O 1
ATOM 1677 N N . ASN A 1 225 ? -0.391 6.510 -3.620 1.00 89.38 225 ASN A 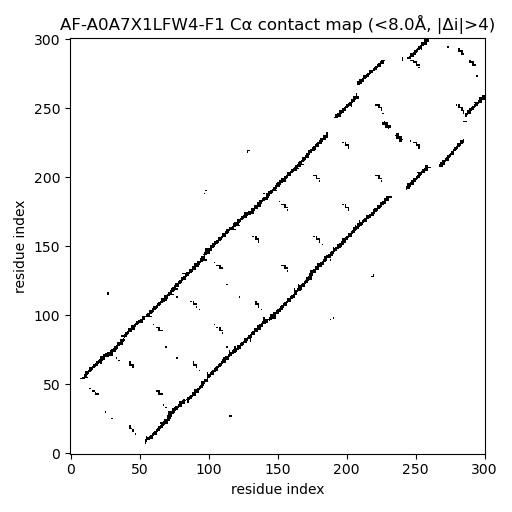N 1
ATOM 1678 C CA . ASN A 1 225 ? -0.051 6.800 -5.015 1.00 89.38 225 ASN A CA 1
ATOM 1679 C C . ASN A 1 225 ? -0.327 5.622 -5.944 1.00 89.38 225 ASN A C 1
ATOM 1681 O O . ASN A 1 225 ? 0.232 4.543 -5.768 1.00 89.38 225 ASN A O 1
ATOM 1685 N N . ASN A 1 226 ? -1.074 5.881 -7.009 1.00 87.94 226 ASN A N 1
ATOM 1686 C CA . ASN A 1 226 ? -1.057 5.080 -8.227 1.00 87.94 226 ASN A CA 1
ATOM 1687 C C . ASN A 1 226 ? -0.479 5.950 -9.344 1.00 87.94 226 ASN A C 1
ATOM 1689 O O . ASN A 1 226 ? -1.082 6.965 -9.703 1.00 87.94 226 ASN A O 1
ATOM 1693 N N . ARG A 1 227 ? 0.694 5.600 -9.874 1.00 89.00 227 ARG A N 1
ATOM 1694 C CA . ARG A 1 227 ? 1.326 6.411 -10.924 1.00 89.00 227 ARG A CA 1
ATOM 1695 C C . ARG A 1 227 ? 2.275 5.623 -11.811 1.00 89.00 227 ARG A C 1
ATOM 1697 O O . ARG A 1 227 ? 2.859 4.621 -11.402 1.00 89.00 227 ARG A O 1
ATOM 1704 N N . VAL A 1 228 ? 2.440 6.140 -13.023 1.00 90.38 228 VAL A N 1
ATOM 1705 C CA . VAL A 1 228 ? 3.521 5.777 -13.929 1.00 90.38 228 VAL A CA 1
ATOM 1706 C C . VAL A 1 228 ? 4.475 6.961 -13.964 1.00 90.38 228 VAL A C 1
ATOM 1708 O O . VAL A 1 228 ? 4.068 8.104 -14.181 1.00 90.38 228 VAL A O 1
ATOM 1711 N N . GLU A 1 229 ? 5.739 6.684 -13.701 1.00 92.50 229 GLU A N 1
ATOM 1712 C CA . GLU A 1 229 ? 6.792 7.671 -13.562 1.00 92.50 229 GLU A CA 1
ATOM 1713 C C . GLU A 1 229 ? 7.918 7.402 -14.548 1.00 92.50 229 GLU A C 1
ATOM 1715 O O . GLU A 1 229 ? 8.216 6.256 -14.886 1.00 92.50 229 GLU A O 1
ATOM 1720 N N . GLN A 1 230 ? 8.596 8.473 -14.934 1.00 91.56 230 GLN A N 1
ATOM 1721 C CA . GLN A 1 230 ? 9.849 8.421 -15.658 1.00 91.56 230 GLN A CA 1
ATOM 1722 C C . GLN A 1 230 ? 10.951 9.086 -14.834 1.00 91.56 230 GLN A C 1
ATOM 1724 O O . GLN A 1 230 ? 10.760 10.182 -14.306 1.00 91.56 230 GLN A O 1
ATOM 1729 N N . VAL A 1 231 ? 12.107 8.437 -14.740 1.00 92.19 231 VAL A N 1
ATOM 1730 C CA . VAL A 1 231 ? 13.325 9.004 -14.158 1.00 92.19 231 VAL A CA 1
ATOM 1731 C C . VAL A 1 231 ? 14.139 9.633 -15.279 1.00 92.19 231 VAL A C 1
ATOM 1733 O O . VAL A 1 231 ? 14.659 8.931 -16.140 1.00 92.19 231 VAL A O 1
ATOM 1736 N N . THR A 1 232 ? 14.237 10.958 -15.271 1.00 87.38 232 THR A N 1
ATOM 1737 C CA . THR A 1 232 ? 15.053 11.746 -16.208 1.00 87.38 232 THR A CA 1
ATOM 1738 C C . THR A 1 232 ? 16.547 11.427 -16.072 1.00 87.38 232 THR A C 1
ATOM 1740 O O . THR A 1 232 ? 16.987 10.891 -15.052 1.00 87.38 232 THR A O 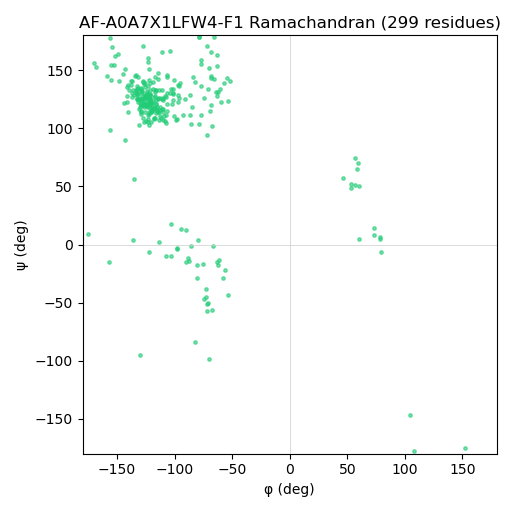1
ATOM 1743 N N . LEU A 1 233 ? 17.353 11.800 -17.072 1.00 8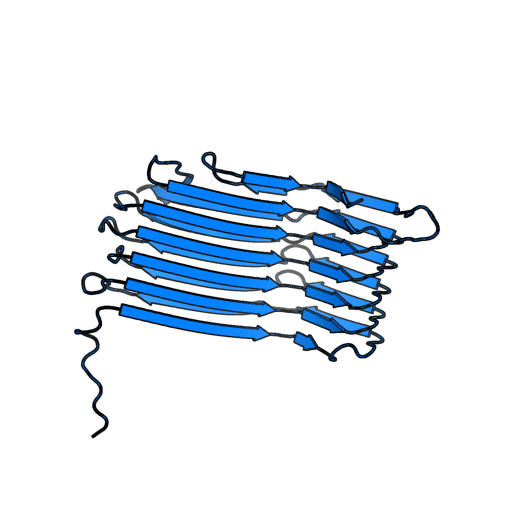2.75 233 LEU A N 1
ATOM 1744 C CA . LEU A 1 233 ? 18.818 11.674 -17.005 1.00 82.75 233 LEU A CA 1
ATOM 1745 C C . LEU A 1 233 ? 19.442 12.434 -15.822 1.00 82.75 233 LEU A C 1
ATOM 1747 O O . LEU A 1 233 ? 20.454 11.993 -15.283 1.00 82.75 233 LEU A O 1
ATOM 1751 N N . ASP A 1 234 ? 18.802 13.516 -15.374 1.00 85.31 234 ASP A N 1
ATOM 1752 C CA . ASP A 1 234 ? 19.218 14.298 -14.203 1.00 85.31 234 ASP A CA 1
ATOM 1753 C C . ASP A 1 234 ? 18.788 13.651 -12.868 1.00 85.31 234 ASP A C 1
ATOM 1755 O O . ASP A 1 234 ? 18.973 14.225 -11.795 1.00 85.31 234 ASP A O 1
ATOM 1759 N N . GLY A 1 235 ? 18.181 12.459 -12.911 1.00 83.69 235 GLY A N 1
ATOM 1760 C CA . GLY A 1 235 ? 17.711 11.717 -11.739 1.00 83.69 235 GLY A CA 1
ATOM 1761 C C . GLY A 1 235 ? 16.388 12.223 -11.158 1.00 83.69 235 GLY A C 1
ATOM 1762 O O . GLY A 1 235 ? 15.931 11.718 -10.132 1.00 83.69 235 GLY A O 1
ATOM 1763 N N . LEU A 1 236 ? 15.740 13.201 -11.798 1.00 89.50 236 LEU A N 1
ATOM 1764 C CA . LEU A 1 236 ? 14.424 13.691 -11.386 1.00 89.50 236 LEU A CA 1
ATOM 1765 C C . LEU A 1 236 ? 13.337 12.711 -11.820 1.00 89.50 236 LEU A C 1
ATOM 1767 O O . LEU A 1 236 ? 13.351 12.234 -12.952 1.00 89.50 236 LEU A O 1
ATOM 1771 N N . THR A 1 237 ? 12.380 12.443 -10.936 1.00 89.75 237 THR A N 1
ATOM 1772 C CA . THR A 1 237 ? 11.220 11.595 -11.234 1.00 89.75 237 THR A CA 1
ATOM 1773 C C . THR A 1 237 ? 10.023 12.462 -11.611 1.00 89.75 237 THR A C 1
ATOM 1775 O O . THR A 1 237 ? 9.669 13.377 -10.868 1.00 89.75 237 THR A O 1
ATOM 1778 N N . GLN A 1 238 ? 9.389 12.164 -12.744 1.00 88.31 238 GLN A N 1
ATOM 1779 C CA . GLN A 1 238 ? 8.198 12.861 -13.230 1.00 88.31 238 GLN A CA 1
ATOM 1780 C C . GLN A 1 238 ? 7.063 11.881 -13.518 1.00 88.31 238 GLN A C 1
ATOM 1782 O O . GLN A 1 238 ? 7.284 10.820 -14.097 1.00 88.31 238 GLN A O 1
ATOM 1787 N N . THR A 1 239 ? 5.835 12.241 -13.152 1.00 87.88 239 THR A N 1
ATOM 1788 C CA . THR A 1 239 ? 4.644 11.483 -13.555 1.00 87.88 239 THR A CA 1
ATOM 1789 C C . THR A 1 239 ? 4.388 11.686 -15.046 1.00 87.88 239 THR A C 1
ATOM 1791 O O . THR A 1 239 ? 4.384 12.823 -15.519 1.00 87.88 239 THR A O 1
ATOM 1794 N N . ILE A 1 240 ? 4.126 10.606 -15.781 1.00 86.81 240 ILE A N 1
ATOM 1795 C CA . ILE A 1 240 ? 3.850 10.647 -17.223 1.00 86.81 240 ILE A CA 1
ATOM 1796 C C . ILE A 1 240 ? 2.432 10.156 -17.537 1.00 86.81 240 ILE A C 1
ATOM 179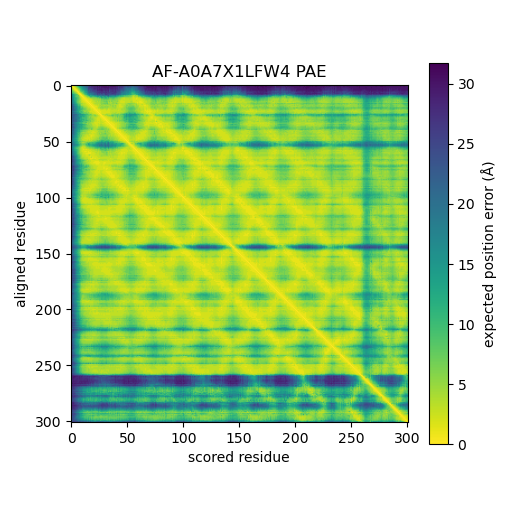8 O O . ILE A 1 240 ? 1.916 9.252 -16.890 1.00 86.81 240 ILE A O 1
ATOM 1802 N N . THR A 1 241 ? 1.792 10.763 -18.542 1.00 80.88 241 THR A N 1
ATOM 1803 C CA . THR A 1 241 ? 0.406 10.464 -18.969 1.00 80.88 241 THR A CA 1
ATOM 1804 C C . THR A 1 241 ? 0.305 10.374 -20.500 1.00 80.88 241 THR A C 1
ATOM 1806 O O . THR A 1 241 ? -0.430 11.106 -21.156 1.00 80.88 241 THR A O 1
ATOM 1809 N N . SER A 1 242 ? 1.119 9.495 -21.090 1.00 80.69 242 SER A N 1
ATOM 1810 C CA . SER A 1 242 ? 1.184 9.261 -22.543 1.00 80.69 242 SER A CA 1
ATOM 1811 C C . SER A 1 242 ? -0.077 8.547 -23.079 1.00 80.69 242 SER A C 1
ATOM 1813 O O . SER A 1 242 ? -0.664 7.755 -22.346 1.00 80.69 242 SER A O 1
ATOM 1815 N N . PRO A 1 243 ? -0.481 8.728 -24.357 1.00 78.31 243 PRO A N 1
ATOM 1816 C CA . PRO A 1 243 ? -1.672 8.085 -24.936 1.00 78.31 243 PRO A CA 1
ATOM 1817 C C . PRO A 1 243 ? -1.714 6.551 -24.872 1.00 78.31 243 PRO A C 1
ATOM 1819 O O . PRO A 1 243 ? -2.783 5.959 -24.971 1.00 78.31 243 PRO A O 1
ATOM 1822 N N . ASN A 1 244 ? -0.564 5.891 -24.729 1.00 86.75 244 ASN A N 1
ATOM 1823 C CA . ASN A 1 244 ? -0.462 4.437 -24.585 1.00 86.75 244 ASN A CA 1
ATOM 1824 C C . ASN A 1 244 ? -0.410 3.970 -23.119 1.00 86.75 244 ASN A C 1
ATOM 1826 O O . ASN A 1 244 ? -0.082 2.814 -22.850 1.00 86.75 244 ASN A O 1
ATOM 1830 N N . ILE A 1 245 ? -0.725 4.862 -22.179 1.00 88.75 245 ILE A N 1
ATOM 1831 C CA . ILE A 1 245 ? -0.828 4.589 -20.749 1.00 88.75 245 ILE A CA 1
ATOM 1832 C C . ILE A 1 245 ? -2.303 4.686 -20.358 1.00 88.75 245 ILE A C 1
ATOM 1834 O O . ILE A 1 245 ? -2.922 5.740 -20.467 1.00 88.75 245 ILE A O 1
ATOM 1838 N N . THR A 1 246 ? -2.870 3.574 -19.902 1.00 88.44 246 THR A N 1
ATOM 1839 C CA . THR A 1 246 ? -4.214 3.507 -19.320 1.00 88.44 246 THR A CA 1
ATOM 1840 C C . THR A 1 246 ? -4.085 3.217 -17.836 1.00 88.44 246 THR A C 1
ATOM 1842 O O . THR A 1 246 ? -3.458 2.229 -17.451 1.00 88.44 246 THR A O 1
ATOM 1845 N N . GLN A 1 247 ? -4.686 4.061 -17.001 1.00 86.50 247 GLN A N 1
ATOM 1846 C CA . GLN A 1 247 ? -4.610 3.916 -15.553 1.00 86.50 247 GLN A CA 1
ATOM 1847 C C . GLN A 1 247 ? -6.008 3.975 -14.938 1.00 86.50 247 GLN A C 1
ATOM 1849 O O . GLN A 1 247 ? -6.704 4.980 -15.054 1.00 86.50 247 GLN A O 1
ATOM 1854 N N . ASN A 1 248 ? -6.401 2.900 -14.261 1.00 86.38 248 ASN A N 1
ATOM 1855 C CA . ASN A 1 248 ? -7.627 2.834 -13.472 1.00 86.38 248 ASN A CA 1
ATOM 1856 C C . ASN A 1 248 ? -7.226 2.675 -12.012 1.00 86.38 248 ASN A C 1
ATOM 1858 O O . ASN A 1 248 ? -6.602 1.685 -11.633 1.00 86.38 248 ASN A O 1
ATOM 1862 N N . SER A 1 249 ? -7.507 3.680 -11.192 1.00 83.06 249 SER A N 1
ATOM 1863 C CA . SER A 1 249 ? -6.894 3.756 -9.869 1.00 83.06 249 SER A CA 1
ATOM 1864 C C . SER A 1 249 ? -7.868 4.256 -8.826 1.00 83.06 249 SER A C 1
ATOM 1866 O O . SER A 1 249 ? -8.448 5.334 -8.970 1.00 83.06 249 SER A O 1
ATOM 1868 N N . ASN A 1 250 ? -7.983 3.489 -7.748 1.00 88.50 250 ASN A N 1
ATOM 1869 C CA . ASN A 1 250 ? -8.753 3.864 -6.578 1.00 88.50 250 ASN A CA 1
ATOM 1870 C C . ASN A 1 250 ? -7.797 4.089 -5.414 1.00 88.50 250 ASN A C 1
ATOM 1872 O O . ASN A 1 250 ? -7.077 3.181 -5.003 1.00 88.50 250 ASN A O 1
ATOM 1876 N N . ASN A 1 251 ? -7.780 5.303 -4.888 1.00 89.25 251 ASN A N 1
ATOM 1877 C CA . ASN A 1 251 ? -6.957 5.650 -3.746 1.00 89.25 251 ASN A CA 1
ATOM 1878 C C . ASN A 1 251 ? -7.829 6.161 -2.603 1.00 89.25 251 ASN A C 1
ATOM 1880 O O . ASN A 1 251 ? -8.673 7.041 -2.802 1.00 89.25 251 ASN A O 1
ATOM 1884 N N . TYR A 1 252 ? -7.570 5.652 -1.403 1.00 89.31 252 TYR A N 1
ATOM 1885 C CA . TYR A 1 252 ? -8.307 6.005 -0.199 1.00 89.31 252 TYR A CA 1
ATOM 1886 C C . TYR A 1 252 ? -7.342 6.316 0.942 1.00 89.31 252 TYR A C 1
ATOM 1888 O O . TYR A 1 252 ? -6.435 5.533 1.221 1.00 89.31 252 TYR A O 1
ATOM 1896 N N . VAL A 1 253 ? -7.551 7.445 1.615 1.00 89.62 253 VAL A N 1
ATOM 1897 C CA . VAL A 1 253 ? -6.817 7.838 2.825 1.00 89.62 253 VAL A CA 1
ATOM 1898 C C . VAL A 1 253 ? -7.809 8.243 3.901 1.00 89.62 253 VAL A C 1
ATOM 1900 O O . VAL A 1 253 ? -8.628 9.129 3.674 1.00 89.62 253 VAL A O 1
ATOM 1903 N N . ASN A 1 254 ? -7.722 7.645 5.087 1.00 86.88 254 ASN A N 1
ATOM 1904 C CA . ASN A 1 254 ? -8.546 8.027 6.242 1.00 86.88 254 ASN A CA 1
ATOM 1905 C C . ASN A 1 254 ? -10.045 7.960 5.937 1.00 86.88 254 ASN A C 1
ATOM 1907 O O . ASN A 1 254 ? -10.785 8.925 6.139 1.00 86.88 254 ASN A O 1
ATOM 1911 N N . VAL A 1 255 ? -10.479 6.825 5.398 1.00 88.00 255 VAL A N 1
ATOM 1912 C CA . VAL A 1 255 ? -11.867 6.616 4.984 1.00 88.00 255 VAL A CA 1
ATOM 1913 C C . VAL A 1 255 ? -12.566 5.694 5.967 1.00 88.00 255 VAL A C 1
ATOM 1915 O O . VAL A 1 255 ? -12.061 4.626 6.309 1.00 88.00 255 VAL A O 1
ATOM 1918 N N . ILE A 1 256 ? -13.742 6.119 6.410 1.00 89.25 256 ILE A N 1
ATOM 1919 C CA . ILE A 1 256 ? -14.644 5.340 7.249 1.00 89.25 256 ILE A CA 1
ATOM 1920 C C . ILE A 1 256 ? -15.880 5.027 6.415 1.00 89.25 256 ILE A C 1
ATOM 1922 O O . ILE A 1 256 ? -16.509 5.940 5.884 1.00 89.25 256 ILE A O 1
ATOM 1926 N N . VAL A 1 257 ? -16.237 3.752 6.317 1.00 88.81 257 VAL A N 1
ATOM 1927 C CA . VAL A 1 257 ? -17.453 3.285 5.653 1.00 88.81 257 VAL A CA 1
ATOM 1928 C C . VAL A 1 257 ? -18.363 2.651 6.691 1.00 88.81 257 VAL A C 1
ATOM 1930 O O . VAL A 1 257 ? -18.015 1.654 7.326 1.00 88.81 257 VAL A O 1
ATOM 1933 N N . LEU A 1 258 ? -19.541 3.241 6.855 1.00 85.50 258 LEU A N 1
ATOM 1934 C CA . LEU A 1 258 ? -20.595 2.722 7.709 1.00 85.50 258 LEU A CA 1
ATOM 1935 C C . LEU A 1 258 ? -21.597 1.959 6.846 1.00 85.50 258 LEU A C 1
ATOM 1937 O O . LEU A 1 258 ? -22.340 2.565 6.069 1.00 85.50 258 LEU A O 1
ATOM 1941 N N . LYS A 1 259 ? -21.601 0.629 6.968 1.00 80.75 259 LYS A N 1
ATOM 1942 C CA . LYS A 1 259 ? -22.518 -0.256 6.242 1.00 80.75 259 LYS A CA 1
ATOM 1943 C C . LYS A 1 259 ? -23.817 -0.406 7.022 1.00 80.75 259 LYS A C 1
ATOM 1945 O O . LYS A 1 259 ? -23.822 -0.703 8.211 1.00 80.75 259 LYS A O 1
ATOM 1950 N N . LYS A 1 260 ? -24.958 -0.182 6.385 1.00 68.25 260 LYS A N 1
ATOM 1951 C CA . LYS A 1 260 ? -26.254 -0.307 7.057 1.00 68.25 260 LYS A CA 1
ATOM 1952 C C . LYS A 1 260 ? -26.645 -1.768 7.289 1.00 68.25 260 LYS A C 1
ATOM 1954 O O . LYS A 1 260 ? -26.868 -2.482 6.320 1.00 68.25 260 LYS A O 1
ATOM 1959 N N . THR A 1 261 ? -26.950 -2.114 8.544 1.00 61.03 261 THR A N 1
ATOM 1960 C CA . THR A 1 261 ? -28.198 -2.834 8.872 1.00 61.03 261 THR A CA 1
ATOM 1961 C C . THR A 1 261 ? -28.628 -2.612 10.324 1.00 61.03 261 THR A C 1
ATOM 1963 O O . THR A 1 261 ? -28.193 -3.312 11.228 1.00 61.03 261 THR A O 1
ATOM 1966 N N . LEU A 1 262 ? -29.566 -1.687 10.548 1.00 54.03 262 LEU A N 1
ATOM 1967 C CA . LEU A 1 262 ? -30.396 -1.685 11.754 1.00 54.03 262 LEU A CA 1
ATOM 1968 C C . LEU A 1 262 ? -31.867 -1.802 11.316 1.00 54.03 262 LEU A C 1
ATOM 1970 O O . LEU A 1 262 ? -32.413 -0.851 10.752 1.00 54.03 262 LEU A O 1
ATOM 1974 N N . PRO A 1 263 ? -32.501 -2.981 11.485 1.00 54.09 263 PRO A N 1
ATOM 1975 C CA . PRO A 1 263 ? -33.907 -3.211 11.132 1.00 54.09 263 PRO A CA 1
ATOM 1976 C C . PRO A 1 263 ? -34.900 -2.339 11.912 1.00 54.09 263 PRO A C 1
ATOM 1978 O O . PRO A 1 263 ? -36.056 -2.220 11.518 1.00 54.09 263 PRO A O 1
ATOM 1981 N N . ASP A 1 264 ? -34.461 -1.760 13.027 1.00 61.91 264 ASP A N 1
ATOM 1982 C CA . ASP A 1 264 ? -35.273 -1.034 14.002 1.00 61.91 264 ASP A CA 1
ATOM 1983 C C . ASP A 1 264 ? -35.244 0.495 13.817 1.00 61.91 264 ASP A C 1
ATOM 1985 O O . ASP A 1 264 ? -35.955 1.210 14.520 1.00 61.91 264 ASP A O 1
ATOM 1989 N N . GLY A 1 265 ? -34.454 1.008 12.865 1.00 54.59 265 GLY A N 1
ATOM 1990 C CA . GLY A 1 265 ? -34.329 2.445 12.618 1.00 54.59 265 GLY A CA 1
ATOM 1991 C C . GLY A 1 265 ? -33.530 3.209 13.679 1.00 54.59 265 GLY A C 1
ATOM 1992 O O . GLY A 1 265 ? -33.589 4.441 13.692 1.00 54.59 265 GLY A O 1
ATOM 1993 N N . THR A 1 266 ? -32.781 2.520 14.548 1.00 57.41 266 THR A N 1
ATOM 1994 C CA . THR A 1 266 ? -31.931 3.178 15.546 1.00 57.41 266 THR A CA 1
ATOM 1995 C C . THR A 1 266 ? -30.819 3.988 14.852 1.00 57.41 266 THR A C 1
ATOM 1997 O O . THR A 1 266 ? -30.166 3.473 13.939 1.00 57.41 266 THR A O 1
ATOM 2000 N N . PRO A 1 267 ? -30.588 5.263 15.229 1.00 52.81 267 PRO A N 1
ATOM 2001 C CA . PRO A 1 267 ? -29.536 6.076 14.628 1.00 52.81 267 PRO A CA 1
ATOM 2002 C C . PRO A 1 267 ? -28.157 5.462 14.891 1.00 52.81 267 PRO A C 1
ATOM 2004 O O . PRO A 1 267 ? -27.823 5.167 16.038 1.00 52.81 267 PRO A O 1
ATOM 2007 N N . GLN A 1 268 ? -27.332 5.335 13.850 1.00 61.97 268 GLN A N 1
ATOM 2008 C CA . GLN A 1 268 ? -25.891 5.148 14.019 1.00 61.97 268 GLN A CA 1
ATOM 2009 C C . GLN A 1 268 ? -25.327 6.446 14.610 1.00 61.97 268 GLN A C 1
ATOM 2011 O O . GLN A 1 268 ? -25.208 7.454 13.911 1.00 61.97 268 GLN A O 1
ATOM 2016 N N . VAL A 1 269 ? -25.053 6.456 15.914 1.00 57.31 269 VAL A N 1
ATOM 2017 C CA . VAL A 1 269 ? -24.352 7.568 16.560 1.00 57.31 269 VAL A CA 1
ATOM 2018 C C . VAL A 1 269 ? -22.869 7.288 16.411 1.00 57.31 269 VAL A C 1
ATOM 2020 O O . VAL A 1 269 ? -22.367 6.347 17.014 1.00 57.31 269 VAL A O 1
ATOM 2023 N N . VAL 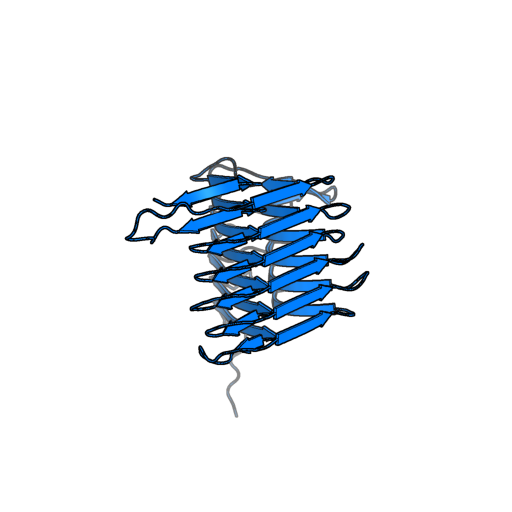A 1 270 ? -22.192 8.098 15.602 1.00 64.44 270 VAL A N 1
ATOM 2024 C CA . VAL A 1 270 ? -20.743 8.019 15.441 1.00 64.44 270 VAL A CA 1
ATOM 2025 C C . VAL A 1 270 ? -20.145 9.356 15.838 1.00 64.44 270 VAL A C 1
ATOM 2027 O O . VAL A 1 270 ? -20.370 10.369 15.173 1.00 64.44 270 VAL A O 1
ATOM 2030 N N . GLU A 1 271 ? -19.379 9.363 16.925 1.00 67.62 271 GLU A N 1
ATOM 2031 C CA . GLU A 1 271 ? -18.520 10.493 17.261 1.00 67.62 271 GLU A CA 1
ATOM 2032 C C . GLU A 1 271 ? -17.183 10.318 16.530 1.00 67.62 271 GLU A C 1
ATOM 2034 O O . GLU A 1 271 ? -16.362 9.473 16.890 1.00 67.62 271 GLU A O 1
ATOM 2039 N N . VAL A 1 272 ? -16.996 11.087 15.454 1.00 75.06 272 VAL A N 1
ATOM 2040 C CA . VAL A 1 272 ? -15.780 11.070 14.631 1.00 75.06 272 VAL A CA 1
ATOM 2041 C C . VAL A 1 272 ? -14.969 12.328 14.896 1.00 75.06 272 VAL A C 1
ATOM 2043 O O . VAL A 1 272 ? -15.371 13.425 14.508 1.00 75.06 272 VAL A O 1
ATOM 2046 N N . LEU A 1 273 ? -13.782 12.156 15.470 1.00 75.94 273 LEU A N 1
ATOM 2047 C CA . LEU A 1 273 ? -12.744 13.176 15.491 1.00 75.94 273 LEU A CA 1
ATOM 2048 C C . LEU A 1 273 ? -11.590 12.736 14.586 1.00 75.94 273 LEU A C 1
ATOM 2050 O O . LEU A 1 273 ? -10.815 11.847 14.937 1.00 75.94 273 LEU A O 1
ATOM 2054 N N . GLN A 1 274 ? -11.464 13.382 13.428 1.00 74.62 274 GLN A N 1
ATOM 2055 C CA . GLN A 1 274 ? -10.313 13.242 12.537 1.00 74.62 274 GLN A CA 1
ATOM 2056 C C . GLN A 1 274 ? -9.588 14.582 12.431 1.00 74.62 274 GLN A C 1
ATOM 2058 O O . GLN A 1 274 ? -10.174 15.578 12.007 1.00 74.62 274 GLN A O 1
ATOM 2063 N N . SER A 1 275 ? -8.311 14.610 12.800 1.00 74.19 275 SER A N 1
ATOM 2064 C CA . SER A 1 275 ? -7.445 15.773 12.619 1.00 74.19 275 SER A CA 1
ATOM 2065 C C . SER A 1 275 ? -6.114 15.369 11.996 1.00 74.19 275 SER A C 1
ATOM 2067 O O . SER A 1 275 ? -5.565 14.298 12.263 1.00 74.19 275 SER A O 1
ATOM 2069 N N . ALA A 1 276 ? -5.585 16.239 11.142 1.00 69.81 276 ALA A N 1
ATOM 2070 C CA . ALA A 1 276 ? -4.265 16.071 10.563 1.00 69.81 276 ALA A CA 1
ATOM 2071 C C . ALA A 1 276 ? -3.567 17.424 10.472 1.00 69.81 276 ALA A C 1
ATOM 2073 O O . ALA A 1 276 ? -4.072 18.354 9.849 1.00 69.81 276 ALA A O 1
ATOM 2074 N N . GLU A 1 277 ? -2.403 17.511 11.100 1.00 65.69 277 GLU A N 1
ATOM 2075 C CA . GLU A 1 277 ? -1.535 18.688 11.083 1.00 65.69 277 GLU A CA 1
ATOM 2076 C C . GLU A 1 277 ? -0.527 18.635 9.917 1.00 65.69 277 GLU A C 1
ATOM 2078 O O . GLU A 1 277 ? 0.069 19.651 9.568 1.00 65.69 277 GLU A O 1
ATOM 2083 N N . TYR A 1 278 ? -0.352 17.462 9.291 1.00 63.66 278 TYR A N 1
ATOM 2084 C CA . TYR A 1 278 ? 0.636 17.199 8.237 1.00 63.66 278 TYR A CA 1
ATOM 2085 C C . TYR A 1 278 ? -0.003 16.681 6.944 1.00 63.66 278 TYR A C 1
ATOM 2087 O O . TYR A 1 278 ? -1.139 16.205 6.919 1.00 63.66 278 TYR A O 1
ATOM 2095 N N . GLY A 1 279 ? 0.755 16.803 5.848 1.00 65.38 279 GLY A N 1
ATOM 2096 C CA . GLY A 1 279 ? 0.286 16.553 4.490 1.00 65.38 279 GLY A CA 1
ATOM 2097 C C . GLY A 1 279 ? -0.213 15.127 4.271 1.00 65.38 279 GLY A C 1
ATOM 2098 O O . GLY A 1 279 ? 0.530 14.155 4.421 1.00 65.38 279 GLY A O 1
ATOM 2099 N N . GLN A 1 280 ? -1.464 15.030 3.836 1.00 68.12 280 GLN A N 1
ATOM 2100 C CA . GLN A 1 280 ? -2.018 13.831 3.230 1.00 68.12 280 GLN A CA 1
ATOM 2101 C C . GLN A 1 280 ? -2.031 14.028 1.723 1.00 68.12 280 GLN A C 1
ATOM 2103 O O . GLN A 1 280 ? -2.393 15.096 1.229 1.00 68.12 280 GLN A O 1
ATOM 2108 N N . THR A 1 281 ? -1.586 13.027 0.980 1.00 77.12 281 THR A N 1
ATOM 2109 C CA . THR A 1 281 ? -1.488 13.121 -0.474 1.00 77.12 281 THR A CA 1
ATOM 2110 C C . THR A 1 281 ? -2.088 11.884 -1.098 1.00 77.12 281 THR A C 1
ATOM 2112 O O . THR A 1 281 ? -1.681 10.765 -0.795 1.00 77.12 281 THR A O 1
ATOM 2115 N N . VAL A 1 282 ? -3.046 12.112 -1.988 1.00 71.69 282 VAL A N 1
ATOM 2116 C CA . VAL A 1 282 ? -3.674 11.068 -2.784 1.00 71.69 282 VAL A CA 1
ATOM 2117 C C . VAL A 1 282 ? -3.445 11.424 -4.248 1.00 71.69 282 VAL A C 1
ATOM 2119 O O . VAL A 1 282 ? -3.830 12.510 -4.683 1.00 71.69 282 VAL A O 1
ATOM 2122 N N . GLN A 1 283 ? -2.733 10.569 -4.980 1.00 75.75 283 GLN A N 1
ATOM 2123 C CA . GLN A 1 283 ? -2.370 10.820 -6.377 1.00 75.75 283 GLN A CA 1
ATOM 2124 C C . GLN A 1 283 ? -2.748 9.637 -7.258 1.00 75.75 283 GLN A C 1
ATOM 2126 O O . GLN A 1 283 ? -2.318 8.505 -7.024 1.00 75.75 283 GLN A O 1
ATOM 2131 N N . GLY A 1 284 ? -3.529 9.923 -8.294 1.00 66.75 284 GLY A N 1
ATOM 2132 C CA . GLY A 1 284 ? -3.864 9.002 -9.371 1.00 66.75 284 GLY A CA 1
ATOM 2133 C C . GLY A 1 284 ? -3.571 9.628 -10.729 1.00 66.75 284 GLY A C 1
ATOM 2134 O O . GLY A 1 284 ? -3.269 10.816 -10.838 1.00 66.75 284 GLY A O 1
ATOM 2135 N N . ALA A 1 285 ? -3.655 8.814 -11.769 1.00 65.19 285 ALA A N 1
ATOM 2136 C CA . ALA A 1 285 ? -3.480 9.235 -13.149 1.00 65.19 285 ALA A CA 1
ATOM 2137 C C . ALA A 1 285 ? -4.532 10.234 -13.640 1.00 65.19 285 ALA A C 1
ATOM 2139 O O . ALA A 1 285 ? -5.683 10.180 -13.226 1.00 65.19 285 ALA A O 1
ATOM 2140 N N . ASN A 1 286 ? -4.179 11.060 -14.626 1.00 57.00 286 ASN A N 1
ATOM 2141 C CA . ASN A 1 286 ? -5.113 12.002 -15.259 1.00 57.00 286 ASN A CA 1
ATOM 2142 C C . ASN A 1 286 ? -5.860 11.420 -16.482 1.00 57.00 286 ASN A C 1
ATOM 2144 O O . ASN A 1 286 ? -6.477 12.174 -17.230 1.00 57.00 286 ASN A O 1
ATOM 2148 N N . ALA A 1 287 ? -5.805 10.102 -16.715 1.00 54.50 287 ALA A N 1
ATOM 2149 C CA . ALA A 1 287 ? -6.403 9.459 -17.888 1.00 54.50 287 ALA A CA 1
ATOM 2150 C C . ALA A 1 287 ? -6.997 8.075 -17.543 1.00 54.50 287 ALA A C 1
ATOM 2152 O O . ALA A 1 287 ? -6.309 7.057 -17.620 1.00 54.50 287 ALA A O 1
ATOM 2153 N N . GLY A 1 288 ? -8.276 8.050 -17.145 1.00 59.12 288 GLY A N 1
ATOM 2154 C CA . GLY A 1 288 ? -9.048 6.837 -16.825 1.00 59.12 288 GLY A CA 1
ATOM 2155 C C . GLY A 1 288 ? -10.162 7.082 -15.797 1.00 59.12 288 GLY A C 1
ATOM 2156 O O . GLY A 1 288 ? -10.396 8.223 -15.392 1.00 59.12 288 GLY A O 1
ATOM 2157 N N . THR A 1 289 ? -10.865 6.027 -15.363 1.00 62.31 289 THR A N 1
ATOM 2158 C CA . THR A 1 289 ? -11.782 6.116 -14.210 1.00 62.31 289 THR A CA 1
ATOM 2159 C C . THR A 1 289 ? -10.946 6.109 -12.937 1.00 62.31 289 THR A C 1
ATOM 2161 O O . THR A 1 289 ? -10.307 5.111 -12.605 1.00 62.31 289 THR A O 1
ATOM 2164 N N . VAL A 1 290 ? -10.926 7.240 -12.236 1.00 71.81 290 VAL A N 1
ATOM 2165 C CA . VAL A 1 290 ? -10.057 7.453 -11.078 1.00 71.81 290 VAL A CA 1
ATOM 2166 C C . VAL A 1 290 ? -10.900 7.921 -9.899 1.00 71.81 290 VAL A C 1
ATOM 2168 O O . VAL A 1 290 ? -11.605 8.923 -9.999 1.00 71.81 290 VAL A O 1
ATOM 2171 N N . SER A 1 291 ? -10.826 7.191 -8.784 1.00 77.94 291 SER A N 1
ATOM 2172 C CA . SER A 1 291 ? -11.470 7.559 -7.519 1.00 77.94 291 SER A CA 1
ATOM 2173 C C . SER A 1 291 ? -10.402 7.941 -6.503 1.00 77.94 291 SER A C 1
ATOM 2175 O O . SER A 1 291 ? -9.475 7.176 -6.243 1.00 77.94 291 SER A O 1
ATOM 2177 N N . GLN A 1 292 ? -10.507 9.146 -5.952 1.00 81.06 292 GLN A N 1
ATOM 2178 C CA . GLN A 1 292 ? -9.583 9.680 -4.954 1.00 81.06 292 GLN A CA 1
ATOM 2179 C C . GLN A 1 292 ? -10.420 10.152 -3.770 1.00 81.06 292 GLN A C 1
ATOM 2181 O O . GLN A 1 292 ? -11.140 11.142 -3.880 1.00 81.06 292 GLN A O 1
ATOM 2186 N N . THR A 1 293 ? -10.359 9.431 -2.652 1.00 81.00 293 THR A N 1
ATOM 2187 C CA . THR A 1 293 ? -11.123 9.771 -1.445 1.00 81.00 293 THR A CA 1
ATOM 2188 C C . THR A 1 293 ? -10.173 9.989 -0.274 1.00 81.00 293 THR A C 1
ATOM 2190 O O . THR A 1 293 ? -9.326 9.144 0.006 1.00 81.00 293 THR A O 1
ATOM 2193 N N . ALA A 1 294 ? -10.316 11.115 0.424 1.00 80.81 294 ALA A N 1
ATOM 2194 C CA . ALA A 1 294 ? -9.507 11.447 1.593 1.00 80.81 294 ALA A CA 1
ATOM 2195 C C . ALA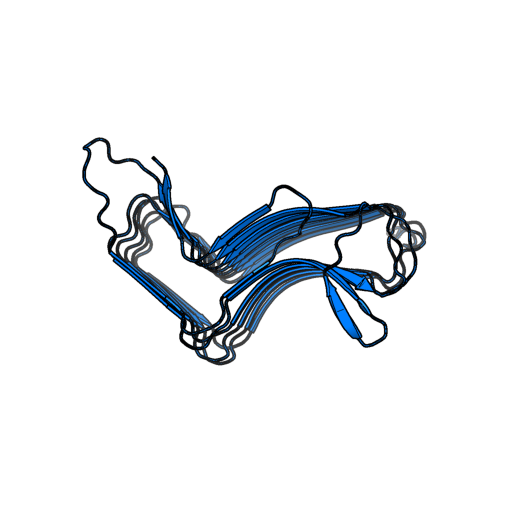 A 1 294 ? -10.368 12.051 2.708 1.00 80.81 294 ALA A C 1
ATOM 2197 O O . ALA A 1 294 ? -11.244 12.859 2.405 1.00 80.81 294 ALA A O 1
ATOM 2198 N N . ASN A 1 295 ? -10.091 11.693 3.968 1.00 78.38 295 ASN A N 1
ATOM 2199 C CA . ASN A 1 295 ? -10.779 12.194 5.174 1.00 78.38 295 ASN A CA 1
ATOM 2200 C C . ASN A 1 295 ? -12.306 12.187 5.022 1.00 78.38 295 ASN A C 1
ATOM 2202 O O . ASN A 1 295 ? -12.966 13.226 5.091 1.00 78.38 295 ASN A O 1
ATOM 2206 N N . ALA A 1 296 ? -12.855 11.010 4.736 1.00 77.94 296 ALA A N 1
ATOM 2207 C CA . ALA A 1 296 ? -14.265 10.857 4.417 1.00 77.94 296 ALA A CA 1
ATOM 2208 C C . ALA A 1 296 ? -14.945 9.881 5.373 1.00 77.94 296 ALA A C 1
ATOM 2210 O O . ALA A 1 296 ? -14.396 8.833 5.711 1.00 77.94 296 ALA A O 1
ATOM 2211 N N . VAL A 1 297 ? -16.185 10.210 5.731 1.00 80.81 297 VAL A N 1
ATOM 2212 C CA . VAL A 1 297 ? -17.139 9.275 6.326 1.00 80.81 297 VAL A CA 1
ATOM 2213 C C . VAL A 1 297 ? -18.224 9.023 5.288 1.00 80.81 297 VAL A C 1
ATOM 2215 O O . VAL A 1 297 ? -18.930 9.947 4.883 1.00 80.81 297 VAL A O 1
ATOM 2218 N N . VAL A 1 298 ? -18.340 7.780 4.836 1.00 78.19 298 VAL A N 1
ATOM 2219 C CA . VAL A 1 298 ? -19.331 7.334 3.857 1.00 78.19 298 VAL A CA 1
ATOM 2220 C C . VAL A 1 298 ? -20.367 6.487 4.579 1.00 78.19 298 VAL A C 1
ATOM 2222 O O . VAL A 1 298 ? -20.021 5.548 5.289 1.00 78.19 298 VAL A O 1
ATOM 2225 N N . ILE A 1 299 ? -21.642 6.819 4.396 1.00 72.00 299 ILE A N 1
ATOM 2226 C CA . ILE A 1 299 ? -22.761 6.045 4.940 1.00 72.00 299 ILE A CA 1
ATOM 2227 C C . ILE A 1 299 ? -23.436 5.340 3.768 1.00 72.00 299 ILE A C 1
ATOM 2229 O O . ILE A 1 299 ? -24.127 5.980 2.972 1.00 72.00 299 ILE A O 1
ATOM 2233 N N . GLU A 1 300 ? -23.229 4.032 3.661 1.00 71.38 300 GLU A N 1
ATOM 2234 C CA . GLU A 1 300 ? -23.865 3.199 2.642 1.00 71.38 300 GLU A CA 1
ATOM 2235 C C . GLU A 1 300 ? -25.249 2.771 3.143 1.00 71.38 300 GLU A C 1
ATOM 2237 O O . GLU A 1 300 ? -25.374 2.135 4.193 1.00 71.38 300 GLU A O 1
ATOM 2242 N N . ARG A 1 301 ? -26.301 3.180 2.422 1.00 59.66 301 ARG A N 1
ATOM 2243 C CA . ARG A 1 301 ? -27.708 3.034 2.832 1.00 59.66 301 ARG A CA 1
ATOM 2244 C C . ARG A 1 301 ? -28.490 1.993 2.053 1.00 59.66 301 ARG A C 1
ATOM 2246 O O . ARG A 1 301 ? -28.211 1.821 0.852 1.00 59.66 301 ARG A O 1
#

Secondary structure (DSSP, 8-state):
------GGG-SEEEEEEEEEES-EE-TT--EEEEEEEE-SEEEEEEEEE-S--TT-SEEEEEEEEEEEEEEESSEEEEEEEE-TT-EEEEEEEEEESS--SEEEEEEEEEEEEEEESSEEEEEEEEE-TT-EEEEEEEEEE-SS----EEEEEEEEEEEEEE-SEEEEEEEEE-SEEEEEEEEEEETT---SEEEEEEEEEEEEEEESEEEEEEEEESS--EEEEEEEEEE-TTS-EEE---TTEEEEEEEEEEEEEEE---TT------EEEEEESS-EEEE--SSS-EEEEEEEEEEE-

Solvent-accessible surface area (backbone atoms only — not comparable to full-atom values): 14506 Å² total; per-residue (Å²): 133,85,82,77,74,68,75,90,71,50,44,62,48,79,47,79,50,76,45,77,42,72,66,46,74,56,83,54,36,75,38,72,66,48,76,48,80,40,79,50,77,47,79,33,78,49,75,49,79,48,91,72,40,94,68,25,49,32,39,39,38,42,35,37,23,40,34,44,33,40,36,25,13,37,34,32,38,37,40,38,38,32,34,69,62,11,38,38,36,27,35,39,39,38,39,29,45,39,50,26,55,32,34,39,41,37,36,40,21,37,35,39,36,40,39,25,77,37,31,31,46,31,44,38,41,39,31,31,53,65,11,37,40,38,20,35,38,40,39,36,33,70,26,46,44,52,51,17,34,40,39,37,40,32,40,19,35,37,42,37,38,39,27,40,31,30,45,32,37,41,34,42,29,26,16,37,36,39,25,36,35,37,41,37,33,26,52,72,43,37,66,54,33,36,41,39,39,36,40,28,36,36,43,38,37,39,25,51,37,44,51,36,37,43,36,43,24,76,64,16,40,42,39,28,40,37,46,44,33,33,32,40,92,87,68,49,74,41,82,61,85,54,95,51,46,44,34,37,28,39,31,37,34,46,33,38,38,35,43,70,83,61,98,82,71,68,80,83,65,63,52,77,45,79,51,66,79,42,64,72,45,76,43,62,58,97,49,64,69,62,47,79,46,64,76,40,82,45,77,52,125

Sequence (301 aa):
MLGWSNVSVASTAQQIASNAGNVIDVRGRPLNSVRQDFEGKQFSVNEIVLNAVSALDSIEQEASNTGNAVIGGDIGNVEQYFANGSVQHAKNHLVLPDLPGTLRQTGTNTMNLVYSQQSVALSSQNFTKQAEQIVDNRLHVTGAGGGGAIVQEGTNLGNIIVARNVNEVIRDFSGDQVVNNVVTLQDGSRWGSISQNGTNIANYIEAENIGYLRQTSSNGRQIVNNRVEQVTLDGLTQTITSPNITQNSNNYVNVIVLKKTLPDGTPQVVEVLQSAEYGQTVQGANAGTVSQTANAVVIER

Foldseek 3Di:
DPDDDDPLQEQEAEDEEEEEEQAAAPPAAEAQEDEAEFDAEDEAEDEDADPDCASYQEYEYEYEYEYAEYHYAHYEYYHYHFDAQYEYEYEYEYEEQADHQEYEYAYEYEYAEYYYAAEYAEYEHAHAANYEYEFEYEYEHNHLDYEHEYEYEYETYENEYEHAEYAEYHAEAQEEYEWDYEYEYEPNHHYNAYEAEYETEYAEYEYQAYNEYDHEADHYEAEYDDFYWYQYPVRDIDGDDDPRYEYEYEYEENEYEHEDDDPPPDDRDYHDDHYYPDDYYHDTHPHYHYHTYYNDYHYDD

pLDDT: mean 85.57, std 12.04, range [36.25, 97.06]

Radius of gyration: 20.9 Å; Cα contacts (8 Å, |Δi|>4): 970; chains: 1; bounding box: 57×56×52 Å